Protein AF-0000000086033644 (afdb_homodimer)

InterPro domains:
  IPR011008 Dimeric alpha-beta barrel [SSF54909] (32-114)
  IPR044662 Stress-response A/B barrel domain-containing protein HS1/DABB1-like [PTHR33178] (2-114)

Radius of gyration: 17.29 Å; Cα contacts (8 Å, |Δi|>4): 450; chains: 2; bounding box: 39×50×38 Å

Structure (mmCIF, N/CA/C/O backbone):
data_AF-0000000086033644-model_v1
#
loop_
_entity.id
_entity.type
_entity.pdbx_description
1 polymer 'Stress-response A/B barrel domain-containing protein'
#
loop_
_atom_site.group_PDB
_atom_site.id
_atom_site.type_symbol
_atom_site.label_atom_id
_atom_site.label_alt_id
_atom_site.label_comp_id
_atom_site.label_asym_id
_atom_site.label_entity_id
_atom_site.label_seq_id
_atom_site.pdbx_PDB_ins_code
_atom_site.Cartn_x
_atom_site.Cartn_y
_atom_site.Cartn_z
_atom_site.occupancy
_atom_site.B_iso_or_equiv
_atom_site.auth_seq_id
_atom_site.auth_comp_id
_atom_site.auth_asym_id
_atom_site.auth_atom_id
_atom_site.pdbx_PDB_model_num
ATOM 1 N N . MET A 1 1 ? 14.773 -16.156 0.268 1 19.59 1 MET A N 1
ATOM 2 C CA . MET A 1 1 ? 15.289 -14.875 0.738 1 19.59 1 MET A CA 1
ATOM 3 C C . MET A 1 1 ? 14.531 -13.719 0.094 1 19.59 1 MET A C 1
ATOM 5 O O . MET A 1 1 ? 14.672 -13.477 -1.106 1 19.59 1 MET A O 1
ATOM 9 N N . LEU A 1 2 ? 13.398 -13.477 0.312 1 24.83 2 LEU A N 1
ATOM 10 C CA . LEU A 1 2 ? 12.578 -12.82 -0.702 1 24.83 2 LEU A CA 1
ATOM 11 C C . LEU A 1 2 ? 12.867 -11.328 -0.745 1 24.83 2 LEU A C 1
ATOM 13 O O . LEU A 1 2 ? 12.898 -10.664 0.295 1 24.83 2 LEU A O 1
ATOM 17 N N . SER A 1 3 ? 13.617 -10.836 -1.812 1 24.89 3 SER A N 1
ATOM 18 C CA . SER A 1 3 ? 14.461 -9.734 -2.275 1 24.89 3 SER A CA 1
ATOM 19 C C . SER A 1 3 ? 13.688 -8.422 -2.297 1 24.89 3 SER A C 1
ATOM 21 O O . SER A 1 3 ? 12.633 -8.328 -2.928 1 24.89 3 SER A O 1
ATOM 23 N N . ILE A 1 4 ? 13.453 -7.867 -1.089 1 35.25 4 ILE A N 1
ATOM 24 C CA . ILE A 1 4 ? 13.227 -6.438 -1.275 1 35.25 4 ILE A CA 1
ATOM 25 C C . ILE A 1 4 ? 14.266 -5.871 -2.238 1 35.25 4 ILE A C 1
ATOM 27 O O . ILE A 1 4 ? 15.469 -6.07 -2.051 1 35.25 4 ILE A O 1
ATOM 31 N N . PHE A 1 5 ? 14.141 -6.02 -3.506 1 29.69 5 PHE A N 1
ATOM 32 C CA . PHE A 1 5 ? 15.125 -5.387 -4.379 1 29.69 5 PHE A CA 1
ATOM 33 C C . PHE A 1 5 ? 14.945 -3.875 -4.398 1 29.69 5 PHE A C 1
ATOM 35 O O . PHE A 1 5 ? 13.812 -3.383 -4.414 1 29.69 5 PHE A O 1
ATOM 42 N N . ARG A 1 6 ? 15.648 -3.176 -3.539 1 35.5 6 ARG A N 1
ATOM 43 C CA . ARG A 1 6 ? 15.75 -1.731 -3.721 1 35.5 6 ARG A CA 1
ATOM 44 C C . ARG A 1 6 ? 16.75 -1.389 -4.816 1 35.5 6 ARG A C 1
ATOM 46 O O . ARG A 1 6 ? 17.922 -1.8 -4.75 1 35.5 6 ARG A O 1
ATOM 53 N N . ARG A 1 7 ? 16.484 -1.213 -6.004 1 33.72 7 ARG A N 1
ATOM 54 C CA . ARG A 1 7 ? 17.469 -0.697 -6.961 1 33.72 7 ARG A CA 1
ATOM 55 C C . ARG A 1 7 ? 17.266 0.8 -7.184 1 33.72 7 ARG A C 1
ATOM 57 O O . ARG A 1 7 ? 16.156 1.254 -7.461 1 33.72 7 ARG A O 1
ATOM 64 N N . GLY A 1 8 ? 18.266 1.725 -6.758 1 34.19 8 GLY A N 1
ATOM 65 C CA . GLY A 1 8 ? 18.734 3.018 -7.223 1 34.19 8 GLY A CA 1
ATOM 66 C C . GLY A 1 8 ? 18.25 4.176 -6.379 1 34.19 8 GLY A C 1
ATOM 67 O O . GLY A 1 8 ? 17.406 3.992 -5.5 1 34.19 8 GLY A O 1
ATOM 68 N N . GLU A 1 9 ? 18.953 5.387 -6.285 1 41 9 GLU A N 1
ATOM 69 C CA . GLU A 1 9 ? 18.719 6.75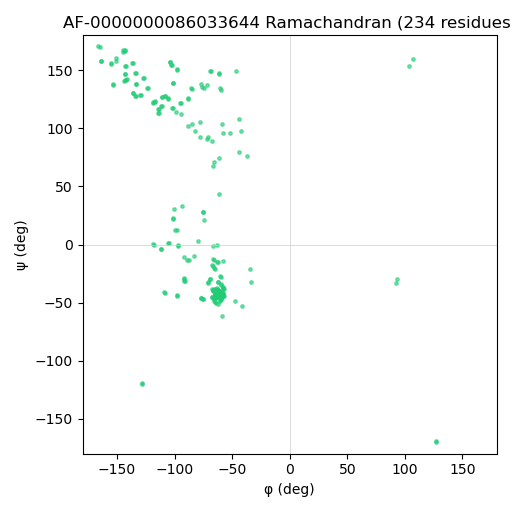 -5.809 1 41 9 GLU A CA 1
ATOM 70 C C . GLU A 1 9 ? 17.266 7.176 -6.027 1 41 9 GLU A C 1
ATOM 72 O O . GLU A 1 9 ? 16.797 8.141 -5.414 1 41 9 GLU A O 1
ATOM 77 N N . GLU A 1 10 ? 16.562 6.758 -7.016 1 46.84 10 GLU A N 1
ATOM 78 C CA . GLU A 1 10 ? 15.367 7.359 -7.609 1 46.84 10 GLU A CA 1
ATOM 79 C C . GLU A 1 10 ? 14.094 6.785 -7 1 46.84 10 GLU A C 1
ATOM 81 O O . GLU A 1 10 ? 13.359 6.043 -7.656 1 46.84 10 GLU A O 1
ATOM 86 N N . PHE A 1 11 ? 14.031 6.414 -5.754 1 54.31 11 PHE A N 1
ATOM 87 C CA . PHE A 1 11 ? 12.898 5.867 -5.012 1 54.31 11 PHE A CA 1
ATOM 88 C C . PHE A 1 11 ? 11.766 6.879 -4.926 1 54.31 11 PHE A C 1
ATOM 90 O O . PHE A 1 11 ? 10.672 6.555 -4.461 1 54.31 11 PHE A O 1
ATOM 97 N N . ASN A 1 12 ? 12.016 7.91 -5.469 1 66.19 12 ASN A N 1
ATOM 98 C CA . ASN A 1 12 ? 11.062 8.984 -5.195 1 66.19 12 ASN A CA 1
ATOM 99 C C . ASN A 1 12 ? 10.055 9.141 -6.328 1 66.19 12 ASN A C 1
ATOM 101 O O . ASN A 1 12 ? 9.375 10.172 -6.422 1 66.19 12 ASN A O 1
ATOM 105 N N . TYR A 1 13 ? 10.172 8.039 -7.16 1 77.81 13 TYR A N 1
ATOM 106 C CA . TYR A 1 13 ? 9.219 8.141 -8.266 1 77.81 13 TYR A CA 1
ATOM 107 C C . TYR A 1 13 ? 8.688 6.762 -8.648 1 77.81 13 TYR A C 1
ATOM 109 O O . TYR A 1 13 ? 9.227 5.738 -8.219 1 77.81 13 TYR A O 1
ATOM 117 N N . GLY A 1 14 ? 7.688 6.805 -9.406 1 90 14 GLY A N 1
ATOM 118 C CA . GLY A 1 14 ? 7.109 5.582 -9.938 1 90 14 GLY A CA 1
ATOM 119 C C . GLY A 1 14 ? 5.617 5.465 -9.688 1 90 14 GLY A C 1
ATOM 120 O O . GLY A 1 14 ? 4.949 6.465 -9.414 1 90 14 GLY A O 1
ATOM 121 N N . VAL A 1 15 ? 5.191 4.277 -9.977 1 93.25 15 VAL A N 1
ATOM 122 C CA . VAL A 1 15 ? 3.783 3.953 -9.766 1 93.25 15 VAL A CA 1
ATOM 123 C C . VAL A 1 15 ? 3.652 2.912 -8.656 1 93.25 15 VAL A C 1
ATOM 125 O O . VAL A 1 15 ? 4.203 1.812 -8.766 1 93.25 15 VAL A O 1
ATOM 128 N N . GLU A 1 16 ? 3.021 3.336 -7.621 1 93.88 16 GLU A N 1
ATOM 129 C CA . GLU A 1 16 ? 2.768 2.434 -6.5 1 93.88 16 GLU A CA 1
ATOM 130 C C . GLU A 1 16 ? 1.461 1.67 -6.695 1 93.88 16 GLU A C 1
ATOM 132 O O . GLU A 1 16 ? 0.424 2.268 -6.988 1 93.88 16 GLU A O 1
ATOM 137 N N . CYS A 1 17 ? 1.595 0.379 -6.621 1 95.44 17 CYS A N 1
ATOM 138 C CA . CYS A 1 17 ? 0.445 -0.51 -6.742 1 95.44 17 CYS A CA 1
ATOM 139 C C . CYS A 1 17 ? 0.133 -1.182 -5.41 1 95.44 17 CYS A C 1
ATOM 141 O O . CYS A 1 17 ? 1.017 -1.771 -4.785 1 95.44 17 CYS A O 1
ATOM 143 N N . VAL A 1 18 ? -1.098 -1.062 -5.008 1 95.38 18 VAL A N 1
ATOM 144 C CA . VAL A 1 18 ? -1.604 -1.692 -3.793 1 95.38 18 VAL A CA 1
ATOM 145 C C . VAL A 1 18 ? -2.6 -2.791 -4.156 1 95.38 18 VAL A C 1
ATOM 147 O O . VAL A 1 18 ? -3.613 -2.529 -4.809 1 95.38 18 VAL A O 1
ATOM 150 N N . LEU A 1 19 ? -2.256 -3.979 -3.764 1 96 19 LEU A N 1
ATOM 151 C CA . LEU A 1 19 ? -3.156 -5.113 -3.939 1 96 19 LEU A CA 1
ATOM 152 C C . LEU A 1 19 ? -3.623 -5.648 -2.59 1 96 19 LEU A C 1
ATOM 154 O O . LEU A 1 19 ? -2.816 -6.156 -1.806 1 96 19 LEU A O 1
ATOM 158 N N . LEU A 1 20 ? -4.902 -5.492 -2.318 1 95.62 20 LEU A N 1
ATOM 159 C CA . LEU A 1 20 ? -5.508 -6.074 -1.126 1 95.62 20 LEU A CA 1
ATOM 160 C C . LEU A 1 20 ? -6.277 -7.344 -1.473 1 95.62 20 LEU A C 1
ATOM 162 O O . LEU A 1 20 ? -6.977 -7.395 -2.486 1 95.62 20 LEU A O 1
ATOM 166 N N . ILE A 1 21 ? -6.152 -8.367 -0.608 1 95.88 21 ILE A N 1
ATOM 167 C CA . ILE A 1 21 ? -6.797 -9.648 -0.875 1 95.88 21 ILE A CA 1
ATOM 168 C C . ILE A 1 21 ? -7.453 -10.172 0.402 1 95.88 21 ILE A C 1
ATOM 170 O O . ILE A 1 21 ? -6.848 -10.141 1.476 1 95.88 21 ILE A O 1
ATOM 174 N N . SER A 1 22 ? -8.688 -10.547 0.29 1 95.56 22 SER A N 1
ATOM 175 C CA . SER A 1 22 ? -9.359 -11.352 1.305 1 95.56 22 SER A CA 1
ATOM 176 C C . SER A 1 22 ? -9.445 -12.812 0.884 1 95.56 22 SER A C 1
ATOM 178 O O . SER A 1 22 ? -10.062 -13.141 -0.131 1 95.56 22 SER A O 1
ATOM 180 N N . VAL A 1 23 ? -8.82 -13.641 1.638 1 95.88 23 VAL A N 1
ATOM 181 C CA . VAL A 1 23 ? -8.828 -15.055 1.285 1 95.88 23 VAL A CA 1
ATOM 182 C C . VAL A 1 23 ? -9.82 -15.805 2.178 1 95.88 23 VAL A C 1
ATOM 184 O O . VAL A 1 23 ? -10.141 -15.344 3.277 1 95.88 23 VAL A O 1
ATOM 187 N N . PHE A 1 24 ? -10.297 -16.859 1.683 1 95.12 24 PHE A N 1
ATOM 188 C CA . PHE A 1 24 ? -11.164 -17.719 2.484 1 95.12 24 PHE A CA 1
ATOM 189 C C . PHE A 1 24 ? -10.422 -18.25 3.701 1 95.12 24 PHE A C 1
ATOM 191 O O . PHE A 1 24 ? -9.234 -18.562 3.623 1 95.12 24 PHE A O 1
ATOM 198 N N . GLU A 1 25 ? -11.172 -18.422 4.773 1 92.19 25 GLU A N 1
ATOM 199 C CA . GLU A 1 25 ? -10.578 -18.891 6.02 1 92.19 25 GLU A CA 1
ATOM 200 C C . GLU A 1 25 ? -9.891 -20.234 5.828 1 92.19 25 GLU A C 1
ATOM 202 O O . GLU A 1 25 ? -8.828 -20.484 6.398 1 92.19 25 GLU A O 1
ATOM 207 N N . ALA A 1 26 ? -10.445 -21.109 5.027 1 92.5 26 ALA A N 1
ATOM 208 C CA . ALA A 1 26 ? -9.906 -22.453 4.77 1 92.5 26 ALA A CA 1
ATOM 209 C C . ALA A 1 26 ? -8.57 -22.375 4.031 1 92.5 26 ALA A C 1
ATOM 211 O O . ALA A 1 26 ? -7.82 -23.359 3.994 1 92.5 26 ALA A O 1
ATOM 212 N N . SER A 1 27 ? -8.266 -21.172 3.527 1 92.38 27 SER A N 1
ATOM 213 C CA . SER A 1 27 ? -7.082 -21.016 2.686 1 92.38 27 SER A CA 1
ATOM 214 C C . SER A 1 27 ? -5.953 -20.312 3.439 1 92.38 27 SER A C 1
ATOM 216 O O . SER A 1 27 ? -4.883 -20.078 2.879 1 92.38 27 SER A O 1
ATOM 218 N N . LEU A 1 28 ? -6.066 -19.906 4.773 1 85 28 LEU A N 1
ATOM 219 C CA . LEU A 1 28 ? -5.086 -19.188 5.574 1 85 28 LEU A CA 1
ATOM 220 C C . LEU A 1 28 ? -3.953 -20.109 6.008 1 85 28 LEU A C 1
ATOM 222 O O . LEU A 1 28 ? -3.055 -19.688 6.746 1 85 28 LEU A O 1
ATOM 226 N N . GLY A 1 29 ? -3.65 -21.156 5.25 1 89.12 29 GLY A N 1
ATOM 227 C CA . GLY A 1 29 ? -2.574 -22.109 5.48 1 89.12 29 GLY A CA 1
ATOM 228 C C . GLY A 1 29 ? -1.688 -22.312 4.266 1 89.12 29 GLY A C 1
ATOM 229 O O . GLY A 1 29 ? -1.086 -21.359 3.764 1 89.12 29 GLY A O 1
ATOM 230 N N . HIS A 1 30 ? -1.631 -23.391 3.838 1 92.44 30 HIS A N 1
ATOM 231 C CA . HIS A 1 30 ? -0.718 -23.797 2.773 1 92.44 30 HIS A CA 1
ATOM 232 C C . HIS A 1 30 ? -1.045 -23.078 1.47 1 92.44 30 HIS A C 1
ATOM 234 O O . HIS A 1 30 ? -0.143 -22.594 0.775 1 92.44 30 HIS A O 1
ATOM 240 N N . ALA A 1 31 ? -2.309 -22.891 1.183 1 95.69 31 ALA A N 1
ATOM 241 C CA . ALA A 1 31 ? -2.705 -22.344 -0.111 1 95.69 31 ALA A CA 1
ATOM 242 C C . ALA A 1 31 ? -2.266 -20.891 -0.245 1 95.69 31 ALA A C 1
ATOM 244 O O . ALA A 1 31 ? -1.72 -20.484 -1.276 1 95.69 31 ALA A O 1
ATOM 245 N N . ILE A 1 32 ? -2.48 -20.078 0.77 1 95.31 32 ILE A N 1
ATOM 246 C CA . ILE A 1 32 ? -2.105 -18.656 0.693 1 95.31 32 ILE A CA 1
ATOM 247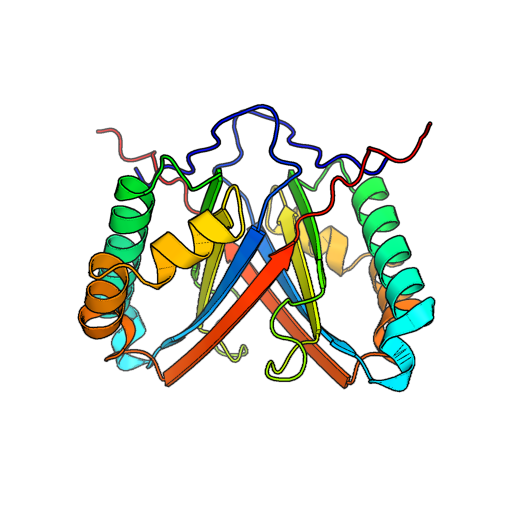 C C . ILE A 1 32 ? -0.584 -18.531 0.721 1 95.31 32 ILE A C 1
ATOM 249 O O . ILE A 1 32 ? -0.018 -17.656 0.056 1 95.31 32 ILE A O 1
ATOM 253 N N . GLU A 1 33 ? 0.077 -19.391 1.408 1 93.69 33 GLU A N 1
ATOM 254 C CA . GLU A 1 33 ? 1.537 -19.375 1.411 1 93.69 33 GLU A CA 1
ATOM 255 C C . GLU A 1 33 ? 2.096 -19.688 0.024 1 93.69 33 GLU A C 1
ATOM 257 O O . GLU A 1 33 ? 3.051 -19.047 -0.422 1 93.69 33 GLU A O 1
ATOM 262 N N . ASP A 1 34 ? 1.515 -20.672 -0.579 1 96.62 34 ASP A N 1
ATOM 263 C CA . ASP A 1 34 ? 1.901 -21.016 -1.943 1 96.62 34 ASP A CA 1
ATOM 264 C C . ASP A 1 34 ? 1.662 -19.844 -2.896 1 96.62 34 ASP A C 1
ATOM 266 O O . ASP A 1 34 ? 2.488 -19.562 -3.768 1 96.62 34 ASP A O 1
ATOM 270 N N . ALA A 1 35 ? 0.564 -19.172 -2.734 1 97.06 35 ALA A N 1
ATOM 271 C CA . ALA A 1 35 ? 0.232 -18.031 -3.574 1 97.06 35 ALA A CA 1
ATOM 272 C C . ALA A 1 35 ? 1.224 -16.891 -3.363 1 97.06 35 ALA A C 1
ATOM 274 O O . ALA A 1 35 ? 1.685 -16.266 -4.324 1 97.06 35 ALA A O 1
ATOM 275 N N . ILE A 1 36 ? 1.591 -16.625 -2.115 1 93.5 36 ILE A N 1
ATOM 276 C CA . ILE A 1 36 ? 2.541 -15.578 -1.771 1 93.5 36 ILE A CA 1
ATOM 277 C C . ILE A 1 36 ? 3.9 -15.891 -2.395 1 93.5 36 ILE A C 1
ATOM 279 O O . ILE A 1 36 ? 4.527 -15.016 -2.992 1 93.5 36 ILE A O 1
ATOM 283 N N . LEU A 1 37 ? 4.336 -17.109 -2.289 1 93.06 37 LEU A N 1
ATOM 284 C CA . LEU A 1 37 ? 5.609 -17.516 -2.879 1 93.06 37 LEU A CA 1
ATOM 285 C C . LEU A 1 37 ? 5.59 -17.328 -4.391 1 93.06 37 LEU A C 1
ATOM 287 O O . LEU A 1 37 ? 6.59 -16.906 -4.98 1 93.06 37 LEU A O 1
ATOM 291 N N . ALA A 1 38 ? 4.484 -17.641 -4.977 1 96.31 38 ALA A N 1
ATOM 292 C CA . ALA A 1 38 ? 4.344 -17.469 -6.422 1 96.31 38 ALA A CA 1
ATOM 293 C C . ALA A 1 38 ? 4.473 -16 -6.816 1 96.31 38 ALA A C 1
ATOM 295 O O . ALA A 1 38 ? 5.145 -15.68 -7.797 1 96.31 38 ALA A O 1
ATOM 296 N N . LEU A 1 39 ? 3.818 -15.086 -6.098 1 95.19 39 LEU A N 1
ATOM 297 C CA . LEU A 1 39 ? 3.912 -13.656 -6.379 1 95.19 39 LEU A CA 1
ATOM 298 C C . LEU A 1 39 ? 5.336 -13.148 -6.168 1 95.19 39 LEU A C 1
ATOM 300 O O . LEU A 1 39 ? 5.848 -12.375 -6.977 1 95.19 39 LEU A O 1
ATOM 304 N N . GLN A 1 40 ? 5.914 -13.594 -5.113 1 90.69 40 GLN A N 1
ATOM 305 C CA . GLN A 1 40 ? 7.293 -13.203 -4.84 1 90.69 40 GLN A CA 1
ATOM 306 C C . GLN A 1 40 ? 8.219 -13.633 -5.973 1 90.69 40 GLN A C 1
ATOM 308 O O . GLN A 1 40 ? 9.078 -12.859 -6.402 1 90.69 40 GLN A O 1
ATOM 313 N N . SER A 1 41 ? 8.086 -14.898 -6.41 1 92.88 41 SER A N 1
ATOM 314 C CA . SER A 1 41 ? 8.875 -15.414 -7.52 1 92.88 41 SER A CA 1
ATOM 315 C C . SER A 1 41 ? 8.664 -14.586 -8.781 1 92.88 41 SER A C 1
ATOM 317 O O . SER A 1 41 ? 9.617 -14.297 -9.508 1 92.88 41 SER A O 1
ATOM 319 N N . LEU A 1 42 ? 7.465 -14.25 -9.039 1 95.69 42 LEU A N 1
ATOM 320 C CA . LEU A 1 42 ? 7.148 -13.445 -10.211 1 95.69 42 LEU A CA 1
ATOM 321 C C . LEU A 1 42 ? 7.789 -12.07 -10.117 1 95.69 42 LEU A C 1
ATOM 323 O O . LEU A 1 42 ? 8.312 -11.547 -11.102 1 95.69 42 LEU A O 1
ATOM 327 N N . MET A 1 43 ? 7.711 -11.414 -8.93 1 91.25 43 MET A N 1
ATOM 328 C CA . MET A 1 43 ? 8.352 -10.109 -8.734 1 91.25 43 MET A CA 1
ATOM 329 C C . MET A 1 43 ? 9.852 -10.195 -9 1 91.25 43 MET A C 1
ATOM 331 O O . MET A 1 43 ? 10.438 -9.273 -9.562 1 91.25 43 MET A O 1
ATOM 335 N N . GLU A 1 44 ? 10.414 -11.336 -8.594 1 90 44 GLU A N 1
ATOM 336 C CA . GLU A 1 44 ? 11.828 -11.547 -8.867 1 90 44 GLU A CA 1
ATOM 337 C C . GLU A 1 44 ? 12.102 -11.641 -10.367 1 90 44 GLU A C 1
ATOM 339 O O . GLU A 1 44 ? 13.086 -11.094 -10.859 1 90 44 GLU A O 1
ATOM 344 N N . GLU A 1 45 ? 11.305 -12.297 -11.016 1 93 45 GLU A N 1
ATOM 345 C CA . GLU A 1 45 ? 11.453 -12.438 -12.461 1 93 45 GLU A CA 1
ATOM 346 C C . GLU A 1 45 ? 11.336 -11.086 -13.156 1 93 45 GLU A C 1
ATOM 348 O O . GLU A 1 45 ? 11.969 -10.859 -14.195 1 93 45 GLU A O 1
ATOM 353 N N . PHE A 1 46 ? 10.531 -10.195 -12.602 1 94.31 46 PHE A N 1
ATOM 354 C CA . PHE A 1 46 ? 10.297 -8.891 -13.203 1 94.31 46 PHE A CA 1
ATOM 355 C C . PHE A 1 46 ? 11.102 -7.809 -12.492 1 94.31 46 PHE A C 1
ATOM 357 O O . PHE A 1 46 ? 10.75 -6.629 -12.539 1 94.31 46 PHE A O 1
ATOM 364 N N . ARG A 1 47 ? 12.094 -8.109 -11.867 1 89.25 47 ARG A N 1
ATOM 365 C CA . ARG A 1 47 ? 12.844 -7.215 -11 1 89.25 47 ARG A CA 1
ATOM 366 C C . ARG A 1 47 ? 13.383 -6.016 -11.781 1 89.25 47 ARG A C 1
ATOM 368 O O . ARG A 1 47 ? 13.594 -4.945 -11.211 1 89.25 47 ARG A O 1
ATOM 375 N N . SER A 1 48 ? 13.617 -6.141 -13.055 1 90.56 48 SER A N 1
ATOM 376 C CA . SER A 1 48 ? 14.203 -5.074 -13.867 1 90.56 48 SER A CA 1
ATOM 377 C C . SER A 1 48 ? 13.242 -3.896 -14 1 90.56 48 SER A C 1
ATOM 379 O O . SER A 1 48 ? 13.656 -2.787 -14.336 1 90.56 48 SER A O 1
ATOM 381 N N . ILE A 1 49 ? 11.938 -4.074 -13.727 1 92.62 49 ILE A N 1
ATOM 382 C CA . ILE A 1 49 ? 10.969 -3.002 -13.914 1 92.62 49 ILE A CA 1
ATOM 383 C C . ILE A 1 49 ? 10.312 -2.654 -12.578 1 92.62 49 ILE A C 1
ATOM 385 O O . ILE A 1 49 ? 9.414 -1.816 -12.523 1 92.62 49 ILE A O 1
ATOM 389 N N . ILE A 1 50 ? 10.672 -3.316 -11.484 1 89.62 50 ILE A N 1
ATOM 390 C CA . ILE A 1 50 ? 10.109 -3.117 -10.156 1 89.62 50 ILE A CA 1
ATOM 391 C C . ILE A 1 50 ? 11.141 -2.422 -9.266 1 89.62 50 ILE A C 1
ATOM 393 O O . ILE A 1 50 ? 12.312 -2.807 -9.242 1 89.62 50 ILE A O 1
ATOM 397 N N . VAL A 1 51 ? 10.711 -1.367 -8.664 1 84.75 51 VAL A N 1
ATOM 398 C CA . VAL A 1 51 ? 11.555 -0.638 -7.723 1 84.75 51 VAL A CA 1
ATOM 399 C C . VAL A 1 51 ? 11.609 -1.38 -6.391 1 84.75 51 VAL A C 1
ATOM 401 O O . VAL A 1 51 ? 12.688 -1.584 -5.828 1 84.75 51 VAL A O 1
ATOM 404 N N . GLN A 1 52 ? 10.484 -1.799 -5.926 1 85.5 52 GLN A N 1
ATOM 405 C CA . GLN A 1 52 ? 10.352 -2.527 -4.668 1 85.5 52 GLN A CA 1
ATOM 406 C C . GLN A 1 52 ? 9 -3.229 -4.57 1 85.5 52 GLN A C 1
ATOM 408 O O . GLN A 1 52 ? 8.047 -2.85 -5.258 1 85.5 52 GLN A O 1
ATOM 413 N N . GLY A 1 53 ? 8.969 -4.273 -3.707 1 88.81 53 GLY A N 1
ATOM 414 C CA . GLY A 1 53 ? 7.738 -5.008 -3.465 1 88.81 53 GLY A CA 1
ATOM 415 C C . GLY A 1 53 ? 7.695 -5.668 -2.1 1 88.81 53 GLY A C 1
ATOM 416 O O . GLY A 1 53 ? 8.703 -6.207 -1.634 1 88.81 53 GLY A O 1
ATOM 417 N N . THR A 1 54 ? 6.613 -5.574 -1.482 1 88.69 54 THR A N 1
ATOM 418 C CA . THR A 1 54 ? 6.367 -6.227 -0.2 1 88.69 54 THR A CA 1
ATOM 419 C C . THR A 1 54 ? 5.008 -6.922 -0.198 1 88.69 54 THR A C 1
ATOM 421 O O . THR A 1 54 ? 4.102 -6.531 -0.939 1 88.69 54 THR A O 1
ATOM 424 N N . ILE A 1 55 ? 4.93 -7.98 0.494 1 90.56 55 ILE A N 1
ATOM 425 C CA . ILE A 1 55 ? 3.666 -8.672 0.711 1 90.56 55 ILE A CA 1
ATOM 426 C C . ILE A 1 55 ? 3.625 -9.242 2.127 1 90.56 55 ILE A C 1
ATOM 428 O O . ILE A 1 55 ? 4.633 -9.742 2.629 1 90.56 55 ILE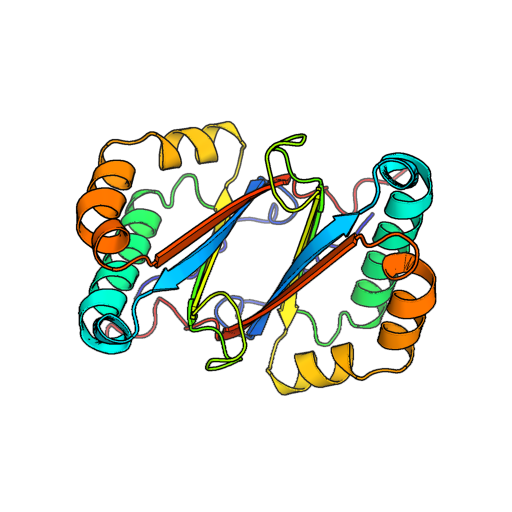 A O 1
ATOM 432 N N . GLY A 1 56 ? 2.438 -9.172 2.732 1 89.5 56 GLY A N 1
ATOM 433 C CA . GLY A 1 56 ? 2.312 -9.711 4.078 1 89.5 56 GLY A CA 1
ATOM 434 C C . GLY A 1 56 ? 0.873 -9.875 4.523 1 89.5 56 GLY A C 1
ATOM 435 O O . GLY A 1 56 ? -0.051 -9.461 3.82 1 89.5 56 GLY A O 1
ATOM 436 N N . SER A 1 57 ? 0.83 -10.555 5.688 1 91 57 SER A N 1
ATOM 437 C CA . SER A 1 57 ? -0.475 -10.75 6.312 1 91 57 SER A CA 1
ATOM 438 C C . SER A 1 57 ? -0.856 -9.555 7.176 1 91 57 SER A C 1
ATOM 440 O O . SER A 1 57 ? -0.032 -9.047 7.941 1 91 57 SER A O 1
ATOM 442 N N . ASN A 1 58 ? -2.15 -9.156 6.973 1 90.88 58 ASN A N 1
ATOM 443 C CA . ASN A 1 58 ? -2.691 -8.062 7.781 1 90.88 58 ASN A CA 1
ATOM 444 C C . ASN A 1 58 ? -2.666 -8.398 9.266 1 90.88 58 ASN A C 1
ATOM 446 O O . ASN A 1 58 ? -3.059 -9.5 9.664 1 90.88 58 ASN A O 1
ATOM 450 N N . PHE A 1 59 ? -2.211 -7.414 10.102 1 86 59 PHE A N 1
ATOM 451 C CA . PHE A 1 59 ? -2.154 -7.602 11.547 1 86 59 PHE A CA 1
ATOM 452 C C . PHE A 1 59 ? -3.559 -7.691 12.133 1 86 59 PHE A C 1
ATOM 454 O O . PHE A 1 59 ? -3.764 -8.328 13.172 1 86 59 PHE A O 1
ATOM 461 N N . SER A 1 60 ? -4.449 -6.836 11.547 1 72.5 60 SER A N 1
ATOM 462 C CA . SER A 1 60 ? -5.797 -6.82 12.109 1 72.5 60 SER A CA 1
ATOM 463 C C . SER A 1 60 ? -6.504 -8.156 11.891 1 72.5 60 SER A C 1
ATOM 465 O O . SER A 1 60 ? -6.812 -8.516 10.75 1 72.5 60 SER A O 1
ATOM 467 N N . ASN A 1 61 ? -6.086 -9.094 12.547 1 56.22 61 ASN A N 1
ATOM 468 C CA . ASN A 1 61 ? -6.652 -10.445 12.516 1 56.22 61 ASN A CA 1
ATOM 469 C C . ASN A 1 61 ? -8.18 -10.414 12.516 1 56.22 61 ASN A C 1
ATOM 471 O O . ASN A 1 61 ? -8.797 -10.07 13.523 1 56.22 61 ASN A O 1
ATOM 475 N N . GLY A 1 62 ? -8.797 -10.539 11.289 1 53.09 62 GLY A N 1
ATOM 476 C CA . GLY A 1 62 ? -10.219 -10.82 11.297 1 53.09 62 GLY A CA 1
ATOM 477 C C . GLY A 1 62 ? -11.078 -9.578 11.211 1 53.09 62 GLY A C 1
ATOM 478 O O . GLY A 1 62 ? -12.211 -9.625 10.719 1 53.09 62 GLY A O 1
ATOM 479 N N . ASP A 1 63 ? -10.594 -8.445 11.734 1 56.88 63 ASP A N 1
ATOM 480 C CA . ASP A 1 63 ? -11.516 -7.309 11.781 1 56.88 63 ASP A CA 1
ATOM 481 C C . ASP A 1 63 ? -11.469 -6.512 10.477 1 56.88 63 ASP A C 1
ATOM 483 O O . ASP A 1 63 ? -12.391 -5.762 10.172 1 56.88 63 ASP A O 1
ATOM 487 N N . SER A 1 64 ? -10.406 -6.891 9.758 1 71.5 64 SER A N 1
ATOM 488 C CA . SER A 1 64 ? -10.297 -6.098 8.539 1 71.5 64 SER A CA 1
ATOM 489 C C . SER A 1 64 ? -10.883 -6.84 7.344 1 71.5 64 SER A C 1
ATOM 491 O O . SER A 1 64 ? -11 -8.062 7.363 1 71.5 64 SER A O 1
ATOM 493 N N . GLU A 1 65 ? -11.359 -6.148 6.434 1 87.38 65 GLU A N 1
ATOM 494 C CA . GLU A 1 65 ? -11.969 -6.617 5.195 1 87.38 65 GLU A CA 1
ATOM 495 C C . GLU A 1 65 ? -10.969 -7.395 4.344 1 87.38 65 GLU A C 1
ATOM 497 O O . GLU A 1 65 ? -11.359 -8.203 3.498 1 87.38 65 GLU A O 1
ATOM 502 N N . TYR A 1 66 ? -9.727 -7.262 4.66 1 94.38 66 TYR A N 1
ATOM 503 C CA . TYR A 1 66 ? -8.695 -7.906 3.852 1 94.38 66 TYR A CA 1
ATOM 504 C C . TYR A 1 66 ? -7.676 -8.625 4.73 1 94.38 66 TYR A C 1
ATOM 506 O O . TYR A 1 66 ? -7.281 -8.109 5.781 1 94.38 66 TYR A O 1
ATOM 514 N N . THR A 1 67 ? -7.297 -9.812 4.293 1 94.25 67 THR A N 1
ATOM 515 C CA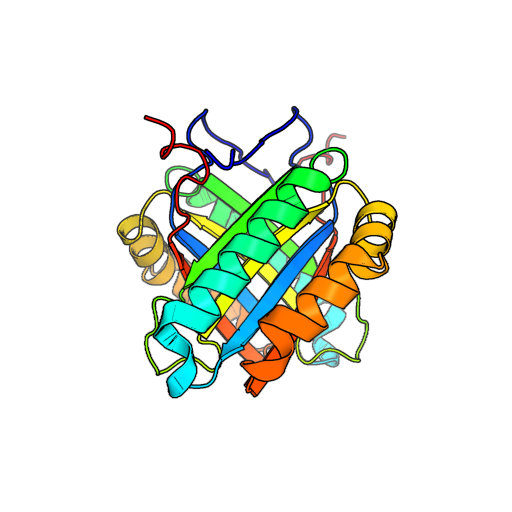 . THR A 1 67 ? -6.402 -10.641 5.086 1 94.25 67 THR A CA 1
ATOM 516 C C . THR A 1 67 ? -4.945 -10.391 4.707 1 94.25 67 THR A C 1
ATOM 518 O O . THR A 1 67 ? -4.039 -10.602 5.516 1 94.25 67 THR A O 1
ATOM 521 N N . HIS A 1 68 ? -4.648 -10.008 3.436 1 94 68 HIS A N 1
ATOM 522 C CA . HIS A 1 68 ? -3.291 -9.805 2.939 1 94 68 HIS A CA 1
ATOM 523 C C . HIS A 1 68 ? -3.199 -8.531 2.098 1 94 68 HIS A C 1
ATOM 525 O O . HIS A 1 68 ? -4.211 -8.055 1.579 1 94 68 HIS A O 1
ATOM 531 N N . ALA A 1 69 ? -2.043 -8.039 2.043 1 94.06 69 ALA A N 1
ATOM 532 C CA . ALA A 1 69 ? -1.764 -6.887 1.192 1 94.06 69 ALA A CA 1
ATOM 533 C C . ALA A 1 69 ? -0.396 -7.012 0.527 1 94.06 69 ALA A C 1
ATOM 535 O O . ALA A 1 69 ? 0.553 -7.512 1.136 1 94.06 69 ALA A O 1
ATOM 536 N N . ALA A 1 70 ? -0.309 -6.605 -0.648 1 93.62 70 ALA A N 1
ATOM 537 C CA . ALA A 1 70 ? 0.945 -6.461 -1.383 1 93.62 70 ALA A CA 1
ATOM 538 C C . ALA A 1 70 ? 1.122 -5.035 -1.895 1 93.62 70 ALA A C 1
ATOM 540 O O . ALA A 1 70 ? 0.169 -4.422 -2.381 1 93.62 70 ALA A O 1
ATOM 541 N N . ILE A 1 71 ? 2.273 -4.523 -1.719 1 93.5 71 ILE A N 1
ATOM 542 C CA . ILE A 1 71 ? 2.652 -3.217 -2.246 1 93.5 71 ILE A CA 1
ATOM 543 C C . ILE A 1 71 ? 3.82 -3.371 -3.217 1 93.5 71 ILE A C 1
ATOM 545 O O . ILE A 1 71 ? 4.879 -3.885 -2.85 1 93.5 71 ILE A O 1
ATOM 549 N N . ILE A 1 72 ? 3.633 -2.92 -4.465 1 92.56 72 ILE A N 1
ATOM 550 C CA . ILE A 1 72 ? 4.684 -3.012 -5.477 1 92.56 72 ILE A CA 1
ATOM 551 C C . ILE A 1 72 ? 4.875 -1.65 -6.145 1 92.56 72 ILE A C 1
ATOM 553 O O . ILE A 1 72 ? 3.906 -1.016 -6.566 1 92.56 72 ILE A O 1
ATOM 557 N N . ARG A 1 73 ? 6.074 -1.179 -6.203 1 91.31 73 ARG A N 1
ATOM 558 C CA . ARG A 1 73 ? 6.391 0.051 -6.922 1 91.31 73 ARG A CA 1
ATOM 559 C C . ARG A 1 73 ? 7.109 -0.251 -8.234 1 91.31 73 ARG A C 1
ATOM 561 O O . ARG A 1 73 ? 8.148 -0.919 -8.234 1 91.31 73 ARG A O 1
ATOM 568 N N . PHE A 1 74 ? 6.523 0.283 -9.266 1 92.62 74 PHE A N 1
ATOM 569 C CA . PHE A 1 74 ? 7.102 0.153 -10.602 1 92.62 74 PHE A CA 1
ATOM 570 C C . PHE A 1 74 ? 7.773 1.452 -11.023 1 92.62 74 PHE A C 1
ATOM 572 O O . PHE A 1 74 ? 7.387 2.533 -10.578 1 92.62 74 PHE A O 1
ATOM 579 N N . TYR A 1 75 ? 8.664 1.303 -11.914 1 89.69 75 TYR A N 1
ATOM 580 C CA . TYR A 1 75 ? 9.391 2.484 -12.375 1 89.69 75 TYR A CA 1
ATOM 581 C C . TYR A 1 75 ? 8.453 3.438 -13.117 1 89.69 75 TYR A C 1
ATOM 583 O O . TYR A 1 75 ? 8.602 4.66 -13.016 1 89.69 75 TYR A O 1
ATOM 591 N N . THR A 1 76 ? 7.57 2.824 -13.891 1 91.12 76 THR A N 1
ATOM 592 C CA . THR A 1 76 ? 6.668 3.613 -14.719 1 91.12 76 THR A CA 1
ATOM 593 C C . THR A 1 76 ? 5.289 2.965 -14.789 1 91.12 76 THR A C 1
ATOM 595 O O . THR A 1 76 ? 5.113 1.817 -14.375 1 91.12 76 THR A O 1
ATOM 598 N N . LEU A 1 77 ? 4.34 3.738 -15.289 1 93.69 77 LEU A N 1
ATOM 599 C CA . LEU A 1 77 ? 3.004 3.199 -15.531 1 93.69 77 LEU A CA 1
ATOM 600 C C . LEU A 1 77 ? 3.051 2.068 -16.562 1 93.69 77 LEU A C 1
ATOM 602 O O . LEU A 1 77 ? 2.344 1.068 -16.422 1 93.69 77 LEU A O 1
ATOM 606 N N . GLN A 1 78 ? 3.887 2.236 -17.578 1 95.88 78 GLN A N 1
ATOM 607 C CA . GLN A 1 78 ? 4.035 1.206 -18.594 1 95.88 78 GLN A CA 1
ATOM 608 C C . GLN A 1 78 ? 4.551 -0.098 -18 1 95.88 78 GLN A C 1
ATOM 610 O O . GLN A 1 78 ? 4.094 -1.182 -18.359 1 95.88 78 GLN A O 1
ATOM 615 N N . ALA A 1 79 ? 5.539 -0.018 -17.125 1 95 79 ALA A N 1
ATOM 616 C CA . ALA A 1 79 ? 6.074 -1.193 -16.438 1 95 79 ALA A CA 1
ATOM 617 C C . ALA A 1 79 ? 4.988 -1.916 -15.648 1 95 79 ALA A C 1
ATOM 619 O O . ALA A 1 79 ? 4.902 -3.145 -15.68 1 95 79 ALA A O 1
ATOM 620 N N . PHE A 1 80 ? 4.156 -1.163 -14.992 1 96 80 PHE A N 1
ATOM 621 C CA . PHE A 1 80 ? 3.029 -1.717 -14.25 1 96 80 PHE A CA 1
ATOM 622 C C . PHE A 1 80 ? 2.09 -2.477 -15.18 1 96 80 PHE A C 1
ATOM 624 O O . PHE A 1 80 ? 1.729 -3.623 -14.906 1 96 80 PHE A O 1
ATOM 631 N N . GLU A 1 81 ? 1.761 -1.874 -16.234 1 96.44 81 GLU A N 1
ATOM 632 C CA . GLU A 1 81 ? 0.845 -2.488 -17.203 1 96.44 81 GLU A CA 1
ATOM 633 C C . GLU A 1 81 ? 1.453 -3.744 -17.812 1 96.44 81 GLU A C 1
ATOM 635 O O . GLU A 1 81 ? 0.76 -4.746 -18.016 1 96.44 81 GLU A O 1
ATOM 640 N N . MET A 1 82 ? 2.709 -3.701 -18.125 1 97.12 82 MET A N 1
ATOM 641 C CA . MET A 1 82 ? 3.4 -4.871 -18.656 1 97.12 82 MET A CA 1
ATOM 642 C C . MET A 1 82 ? 3.324 -6.043 -17.688 1 97.12 82 MET A C 1
ATOM 644 O O . MET A 1 82 ? 3.07 -7.176 -18.094 1 97.12 82 MET A O 1
ATOM 648 N N . PHE A 1 83 ? 3.555 -5.746 -16.516 1 97.38 83 PHE A N 1
ATOM 649 C CA . PHE A 1 83 ? 3.506 -6.766 -15.469 1 97.38 83 PHE A CA 1
ATOM 650 C C . PHE A 1 83 ? 2.104 -7.355 -15.352 1 97.38 83 PHE A C 1
ATOM 652 O O . PHE A 1 83 ? 1.932 -8.57 -15.414 1 97.38 83 PHE A O 1
ATOM 659 N N . ARG A 1 84 ? 1.109 -6.484 -15.234 1 96.56 84 ARG A N 1
ATOM 660 C CA . ARG A 1 84 ? -0.269 -6.891 -14.977 1 96.56 84 ARG A CA 1
ATOM 661 C C . ARG A 1 84 ? -0.859 -7.609 -16.188 1 96.56 84 ARG A C 1
ATOM 663 O O . ARG A 1 84 ? -1.677 -8.523 -16.031 1 96.56 84 ARG A O 1
ATOM 670 N N . CYS A 1 85 ? -0.411 -7.281 -17.344 1 97.44 85 CYS A N 1
ATOM 671 C CA . CYS A 1 85 ? -0.986 -7.84 -18.562 1 97.44 85 CYS A CA 1
ATOM 672 C C . CYS A 1 85 ? -0.165 -9.023 -19.062 1 97.44 85 CYS A C 1
ATOM 674 O O . CYS A 1 85 ? -0.527 -9.664 -20.047 1 97.44 85 CYS A O 1
ATOM 676 N N . SER A 1 86 ? 0.867 -9.383 -18.438 1 98 86 SER A N 1
ATOM 677 C CA . SER A 1 86 ? 1.695 -10.508 -18.859 1 98 86 SER A CA 1
ATOM 678 C C . SER A 1 86 ? 0.969 -11.836 -18.656 1 98 86 SER A C 1
ATOM 680 O O . SER A 1 86 ? 0.19 -11.977 -17.703 1 98 86 SER A O 1
ATOM 682 N N . PRO A 1 87 ? 1.243 -12.828 -19.484 1 98.31 87 PRO A N 1
ATOM 683 C CA . PRO A 1 87 ? 0.686 -14.164 -19.25 1 98.31 87 PRO A CA 1
ATOM 684 C C . PRO A 1 87 ? 1.105 -14.758 -17.922 1 98.31 87 PRO A C 1
ATOM 686 O O . PRO A 1 87 ? 0.315 -15.453 -17.266 1 98.31 87 PRO A O 1
ATOM 689 N N . LYS A 1 88 ? 2.283 -14.469 -17.5 1 98.12 88 LYS A N 1
ATOM 690 C CA . LYS A 1 88 ? 2.797 -15.016 -16.25 1 98.12 88 LYS A CA 1
ATOM 691 C C . LYS A 1 88 ? 1.981 -14.523 -15.062 1 98.12 88 LYS A C 1
ATOM 693 O O . LYS A 1 88 ? 1.624 -15.305 -14.18 1 98.12 88 LYS A O 1
ATOM 698 N N . TYR A 1 89 ? 1.673 -13.242 -15.07 1 98.31 89 TYR A N 1
ATOM 699 C CA . TYR A 1 89 ? 0.857 -12.695 -13.992 1 98.31 89 TYR A CA 1
ATOM 700 C C . TYR A 1 89 ? -0.551 -13.273 -14.023 1 98.31 89 TYR A C 1
ATOM 702 O O . TYR A 1 89 ? -1.08 -13.703 -12.992 1 98.31 89 TYR A O 1
ATOM 710 N N . LYS A 1 90 ? -1.099 -13.289 -15.164 1 98.25 90 LYS A N 1
ATOM 711 C CA . LYS A 1 90 ? -2.465 -13.781 -15.312 1 98.25 90 LYS A CA 1
ATOM 712 C C . LYS A 1 90 ? -2.566 -15.25 -14.906 1 98.25 90 LYS A C 1
ATOM 714 O O . LYS A 1 90 ? -3.516 -15.648 -14.227 1 98.25 90 LYS A O 1
ATOM 719 N N . ASP A 1 91 ? -1.617 -16.016 -15.297 1 98.44 91 ASP A N 1
ATOM 720 C CA . ASP A 1 91 ? -1.594 -17.438 -14.93 1 98.44 91 ASP A CA 1
ATOM 721 C C . ASP A 1 91 ? -1.433 -17.609 -13.422 1 98.44 91 ASP A C 1
ATOM 723 O O . ASP A 1 91 ? -2.107 -18.438 -12.805 1 98.44 91 ASP A O 1
ATOM 727 N N . MET A 1 92 ? -0.501 -16.844 -12.891 1 98.31 92 MET A N 1
ATOM 728 C CA . MET A 1 92 ? -0.281 -16.906 -11.445 1 98.31 92 MET A CA 1
ATOM 729 C C . MET A 1 92 ? -1.551 -16.547 -10.688 1 98.31 92 MET A C 1
ATOM 731 O O . MET A 1 92 ? -1.926 -17.219 -9.734 1 98.31 92 MET A O 1
ATOM 735 N N . TRP A 1 93 ? -2.232 -15.516 -11.156 1 98.25 93 TRP A N 1
ATOM 736 C CA . TRP A 1 93 ? -3.455 -15.078 -10.492 1 98.25 93 TRP A CA 1
ATOM 737 C C . TRP A 1 93 ? -4.535 -16.156 -10.578 1 98.25 93 TRP A C 1
ATOM 739 O O . TRP A 1 93 ? -5.141 -16.516 -9.57 1 98.25 93 TRP A O 1
ATOM 749 N N . LYS A 1 94 ? -4.75 -16.641 -11.734 1 98.31 94 LYS A N 1
ATOM 750 C CA . LYS A 1 94 ? -5.801 -17.609 -11.984 1 98.31 94 LYS A CA 1
ATOM 751 C C . LYS A 1 94 ? -5.551 -18.906 -11.219 1 98.31 94 LYS A C 1
ATOM 753 O O . LYS A 1 94 ? -6.48 -19.5 -10.656 1 98.31 94 LYS A O 1
ATOM 758 N N . SER A 1 95 ? -4.344 -19.312 -11.109 1 98.31 95 SER A N 1
ATOM 759 C CA . SER A 1 95 ? -4.039 -20.641 -10.555 1 98.31 95 SER A CA 1
ATOM 760 C C . SER A 1 95 ? -3.803 -20.562 -9.055 1 98.31 95 SER A C 1
ATOM 762 O O . SER A 1 95 ? -4.086 -21.516 -8.32 1 98.31 95 SER A O 1
ATOM 764 N N . LYS A 1 96 ? -3.27 -19.438 -8.609 1 98.19 96 LYS A N 1
ATOM 765 C CA . LYS A 1 96 ? -2.816 -19.406 -7.219 1 98.19 96 LYS A CA 1
ATOM 766 C C . LYS A 1 96 ? -3.734 -18.547 -6.359 1 98.19 96 LYS A C 1
ATOM 768 O O . LYS A 1 96 ? -4.082 -18.922 -5.238 1 98.19 96 LYS A O 1
ATOM 773 N N . PHE A 1 97 ? -4.152 -17.406 -6.906 1 98.31 97 PHE A N 1
ATOM 774 C CA . PHE A 1 97 ? -4.867 -16.453 -6.062 1 98.31 97 PHE A CA 1
ATOM 775 C C . PHE A 1 97 ? -6.371 -16.594 -6.246 1 98.31 97 PHE A C 1
ATOM 777 O O . PHE A 1 97 ? -7.121 -16.625 -5.27 1 98.31 97 PHE A O 1
ATOM 784 N N . GLN A 1 98 ? -6.824 -16.703 -7.379 1 98.06 98 GLN A N 1
ATOM 785 C CA . GLN A 1 98 ? -8.25 -16.656 -7.676 1 98.06 98 GLN A CA 1
ATOM 786 C C . GLN A 1 98 ? -9.016 -17.719 -6.902 1 98.06 98 GLN A C 1
ATOM 788 O O . GLN A 1 98 ? -10.047 -17.438 -6.285 1 98.06 98 GLN A O 1
ATOM 793 N N . PRO A 1 99 ? -8.578 -18.953 -6.805 1 98.19 99 PRO A N 1
ATOM 794 C CA . PRO A 1 99 ? -9.352 -20 -6.117 1 98.19 99 PRO A CA 1
ATOM 795 C C . PRO A 1 99 ? -9.508 -19.719 -4.621 1 98.19 99 PRO A C 1
ATOM 797 O O . PRO A 1 99 ? -10.398 -20.281 -3.98 1 98.19 99 PRO A O 1
ATOM 800 N N . ILE A 1 100 ? -8.719 -18.953 -4.078 1 98.06 100 ILE A N 1
ATOM 801 C CA . ILE A 1 100 ? -8.719 -18.828 -2.623 1 98.06 100 ILE A CA 1
ATOM 802 C C . ILE A 1 100 ? -9.211 -17.438 -2.23 1 98.06 100 ILE A C 1
ATOM 804 O O . ILE A 1 100 ? -9.32 -17.109 -1.043 1 98.06 100 ILE A O 1
ATOM 808 N N . THR A 1 101 ? -9.484 -16.562 -3.191 1 97.56 101 THR A N 1
ATOM 809 C CA . THR A 1 101 ? -9.766 -15.156 -2.939 1 97.56 101 THR A CA 1
ATOM 810 C C . THR A 1 101 ? -11.273 -14.914 -2.859 1 97.56 101 THR A C 1
ATOM 812 O O . THR A 1 101 ? -12.016 -15.25 -3.787 1 97.56 101 THR A O 1
ATOM 815 N N . LYS A 1 102 ? -11.703 -14.398 -1.755 1 96.56 102 LYS A N 1
ATOM 816 C CA . LYS A 1 102 ? -13.078 -13.945 -1.583 1 96.56 102 LYS A CA 1
ATOM 817 C C . LYS A 1 102 ? -13.312 -12.617 -2.301 1 96.56 102 LYS A C 1
ATOM 819 O O . LYS A 1 102 ? -14.328 -12.445 -2.973 1 96.56 102 LYS A O 1
ATOM 824 N N . LYS A 1 103 ? -12.43 -11.672 -2.129 1 95.12 103 LYS A N 1
ATOM 825 C CA . LYS A 1 103 ? -12.461 -10.375 -2.801 1 95.12 103 LYS A CA 1
ATOM 826 C C . LYS A 1 103 ? -11.062 -9.766 -2.875 1 95.12 103 LYS A C 1
ATOM 828 O O . LYS A 1 103 ? -10.172 -10.141 -2.104 1 95.12 103 LYS A O 1
ATOM 833 N N . SER A 1 104 ? -10.875 -8.938 -3.803 1 95.44 104 SER A N 1
ATOM 834 C CA . SER A 1 104 ? -9.617 -8.227 -3.963 1 95.44 104 SER A CA 1
ATOM 835 C C . SER A 1 104 ? -9.844 -6.789 -4.418 1 95.44 104 SER A C 1
ATOM 837 O O . SER A 1 104 ? -10.914 -6.461 -4.941 1 95.44 104 SER A O 1
ATOM 839 N N . LEU A 1 105 ? -8.938 -5.988 -4.09 1 94.38 105 LEU A N 1
ATOM 840 C CA . LEU A 1 105 ? -8.938 -4.586 -4.5 1 94.38 105 LEU A CA 1
ATOM 841 C C . LEU A 1 105 ? -7.562 -4.172 -5.012 1 94.38 105 LEU A C 1
ATOM 843 O O . LEU A 1 105 ? -6.551 -4.426 -4.359 1 94.38 105 LEU A O 1
ATOM 847 N N . LEU A 1 106 ? -7.531 -3.602 -6.188 1 95 106 LEU A N 1
ATOM 848 C CA . LEU A 1 106 ? -6.297 -3.111 -6.793 1 95 106 LEU A CA 1
ATOM 849 C C . LEU A 1 106 ? -6.352 -1.601 -6.988 1 95 106 LEU A C 1
ATOM 851 O O . LEU A 1 106 ? -7.281 -1.085 -7.617 1 95 106 LEU A O 1
ATOM 855 N N . ILE A 1 107 ? -5.383 -0.919 -6.402 1 94.62 107 ILE A N 1
ATOM 856 C CA . ILE A 1 107 ? -5.238 0.525 -6.551 1 94.62 107 ILE A CA 1
ATOM 857 C C . ILE A 1 107 ? -3.818 0.854 -7.012 1 94.62 107 ILE A C 1
ATOM 859 O O . ILE A 1 107 ? -2.861 0.181 -6.625 1 94.62 107 ILE A O 1
ATOM 863 N N . HIS A 1 108 ? -3.717 1.842 -7.844 1 94.25 108 HIS A N 1
ATOM 864 C CA . HIS A 1 108 ? -2.387 2.322 -8.195 1 94.25 108 HIS A CA 1
ATOM 865 C C . HIS A 1 108 ? -2.375 3.836 -8.367 1 94.25 108 HIS A C 1
ATOM 867 O O . HIS A 1 108 ? -3.383 4.43 -8.758 1 94.25 108 HIS A O 1
ATOM 873 N N . PHE A 1 109 ? -1.263 4.438 -8.016 1 92.56 109 PHE A N 1
ATOM 874 C CA . PHE A 1 109 ? -1.148 5.887 -8.07 1 92.56 109 PHE A CA 1
ATOM 875 C C . PHE A 1 109 ? 0.291 6.309 -8.336 1 92.56 109 PHE A C 1
ATOM 877 O O . PHE A 1 109 ? 1.224 5.539 -8.102 1 92.56 109 PHE A O 1
ATOM 884 N N . ASN A 1 110 ? 0.404 7.539 -8.797 1 88.81 110 ASN A N 1
ATOM 885 C CA . ASN A 1 110 ? 1.726 8.109 -9.039 1 88.81 110 ASN A CA 1
ATOM 886 C C . ASN A 1 110 ? 2.406 8.516 -7.734 1 88.81 110 ASN A C 1
ATOM 888 O O . ASN A 1 110 ? 1.765 9.078 -6.844 1 88.81 110 ASN A O 1
ATOM 892 N N . VAL A 1 111 ? 3.713 8.125 -7.684 1 82.38 111 VAL A N 1
ATOM 893 C CA . VAL A 1 111 ? 4.531 8.594 -6.57 1 82.38 111 VAL A CA 1
ATOM 894 C C . VAL A 1 111 ? 5.168 9.938 -6.93 1 82.38 111 VAL A C 1
ATOM 896 O O . VAL A 1 111 ? 5.863 10.047 -7.941 1 82.38 111 VAL A O 1
ATOM 899 N N . ASP A 1 112 ? 4.578 11.102 -6.371 1 63.44 112 ASP A N 1
ATOM 900 C CA . ASP A 1 112 ? 5.191 12.391 -6.664 1 63.44 112 ASP A CA 1
ATOM 901 C C . ASP A 1 112 ? 6.449 12.609 -5.824 1 63.44 112 ASP A C 1
ATOM 903 O O . ASP A 1 112 ? 6.512 12.172 -4.668 1 63.44 112 ASP A O 1
ATOM 907 N N . PRO A 1 113 ? 7.477 13.203 -6.648 1 50.38 113 PRO A N 1
ATOM 908 C CA . PRO A 1 113 ? 8.703 13.484 -5.895 1 50.38 113 PRO A CA 1
ATOM 909 C C . PRO A 1 113 ? 8.461 14.406 -4.699 1 50.38 113 PRO A C 1
ATOM 911 O O . PRO A 1 113 ? 7.656 15.336 -4.789 1 50.38 113 PRO A O 1
ATOM 914 N N . VAL A 1 114 ? 8.273 14.148 -3.525 1 43.38 114 VAL A N 1
ATOM 915 C CA . VAL A 1 114 ? 8.07 15.07 -2.412 1 43.38 114 VAL A CA 1
ATOM 916 C C . VAL A 1 114 ? 9.031 16.25 -2.541 1 43.38 114 VAL A C 1
ATOM 918 O O . VAL A 1 114 ? 8.648 17.391 -2.273 1 43.38 114 VAL A O 1
ATOM 921 N N . GLY A 1 115 ? 10.258 16.203 -2.676 1 39.78 115 GLY A N 1
ATOM 922 C CA . GLY A 1 115 ? 11.281 17.219 -2.486 1 39.78 115 GLY A CA 1
ATOM 923 C C . GLY A 1 115 ? 11.445 18.125 -3.688 1 39.78 115 GLY A C 1
ATOM 924 O O . GLY A 1 115 ? 12.305 19.016 -3.691 1 39.78 115 GLY A O 1
ATOM 925 N N . THR A 1 116 ? 10.961 18 -4.824 1 36.19 116 THR A N 1
ATOM 926 C CA . THR A 1 116 ? 11.445 18.953 -5.812 1 36.19 116 THR A CA 1
ATOM 927 C C . THR A 1 116 ? 10.742 20.297 -5.648 1 36.19 116 THR A C 1
ATOM 929 O O . THR A 1 116 ? 10.312 20.906 -6.637 1 36.19 116 THR A O 1
ATOM 932 N N . GLU A 1 117 ? 9.898 20.797 -4.863 1 30.23 117 GLU A N 1
ATOM 933 C CA . GLU A 1 117 ? 9.609 22.219 -5 1 30.23 117 GLU A CA 1
ATOM 934 C C . GLU A 1 117 ? 10.867 23.047 -4.812 1 30.23 117 GLU A C 1
ATOM 936 O O . GLU A 1 117 ? 11 24.125 -5.41 1 30.23 117 GLU A O 1
ATOM 941 N N . LEU A 1 118 ? 11.617 23.094 -3.682 1 26.78 118 LEU A N 1
ATOM 942 C CA . LEU A 1 118 ? 12.102 24.406 -3.307 1 26.78 118 LEU A CA 1
ATOM 943 C C . LEU A 1 118 ? 13.016 24.984 -4.383 1 26.78 118 LEU A C 1
ATOM 945 O O . LEU A 1 118 ? 14.109 25.469 -4.082 1 26.78 118 LEU A O 1
ATOM 949 N N . LEU A 1 119 ? 12.844 24.969 -5.684 1 22.5 119 LEU A N 1
ATOM 950 C CA . LEU A 1 119 ? 13.383 26.25 -6.129 1 22.5 119 LEU A CA 1
ATOM 951 C C . LEU A 1 119 ? 12.383 27.375 -5.902 1 22.5 119 LEU A C 1
ATOM 953 O O . LEU A 1 119 ? 11.18 27.203 -6.109 1 22.5 119 LEU A O 1
ATOM 957 N N . MET B 1 1 ? 10.258 20.562 -0.004 1 18.23 1 MET B N 1
ATOM 958 C CA . MET B 1 1 ? 10.828 19.547 -0.883 1 18.23 1 MET B CA 1
ATOM 959 C C . MET B 1 1 ? 10.484 18.156 -0.383 1 18.23 1 MET B C 1
ATOM 961 O O . MET B 1 1 ? 11.102 17.656 0.568 1 18.23 1 MET B O 1
ATOM 965 N N . LEU B 1 2 ? 9.43 17.641 -0.112 1 23 2 LEU B N 1
ATOM 966 C CA . LEU B 1 2 ? 9.281 16.656 0.952 1 23 2 LEU B CA 1
ATOM 967 C C . LEU B 1 2 ? 9.688 15.266 0.468 1 23 2 LEU B C 1
ATOM 969 O O . LEU B 1 2 ? 9.203 14.797 -0.563 1 23 2 LEU B O 1
ATOM 973 N N . SER B 1 3 ? 10.992 14.828 0.784 1 23.83 3 SER B N 1
ATOM 974 C CA . SER B 1 3 ? 12.039 13.828 0.598 1 23.83 3 SER B CA 1
ATOM 975 C C . SER B 1 3 ? 11.5 12.422 0.844 1 23.83 3 SER B C 1
ATOM 977 O O . SER B 1 3 ? 10.688 12.211 1.744 1 23.83 3 SER B O 1
ATOM 979 N N . ILE B 1 4 ? 11.109 11.734 -0.23 1 34.59 4 ILE B N 1
ATOM 980 C CA . ILE B 1 4 ? 11.242 10.297 -0.012 1 34.59 4 ILE B CA 1
ATOM 981 C C . ILE B 1 4 ? 12.492 10.008 0.806 1 34.59 4 ILE B C 1
ATOM 983 O O . ILE B 1 4 ? 13.594 10.438 0.44 1 34.59 4 ILE B O 1
ATOM 987 N N . PHE B 1 5 ? 12.508 10.227 2.098 1 29.44 5 PHE B N 1
ATOM 988 C CA . PHE B 1 5 ? 13.703 9.867 2.852 1 29.44 5 PHE B CA 1
ATOM 989 C C . PHE B 1 5 ? 13.883 8.352 2.889 1 29.44 5 PHE B C 1
ATOM 991 O O . PHE B 1 5 ? 12.914 7.609 3.039 1 29.44 5 PHE B O 1
ATOM 998 N N . ARG B 1 6 ? 14.578 7.805 1.911 1 35.72 6 ARG B N 1
ATOM 999 C CA . ARG B 1 6 ? 15.07 6.449 2.145 1 35.72 6 ARG B CA 1
ATOM 1000 C C . ARG B 1 6 ? 16.203 6.445 3.162 1 35.72 6 ARG B C 1
ATOM 1002 O O . ARG B 1 6 ? 17.25 7.059 2.936 1 35.72 6 ARG B O 1
ATOM 1009 N N . ARG B 1 7 ? 16.047 6.312 4.344 1 32.53 7 ARG B N 1
ATOM 1010 C CA . ARG B 1 7 ? 17.188 6.125 5.23 1 32.53 7 ARG B CA 1
ATOM 1011 C C . ARG B 1 7 ? 17.453 4.641 5.469 1 32.53 7 ARG B C 1
ATOM 1013 O O . ARG B 1 7 ? 16.547 3.891 5.828 1 32.53 7 ARG B O 1
ATOM 1020 N N . GLY B 1 8 ? 18.594 3.996 4.98 1 34.56 8 GLY B N 1
ATOM 1021 C CA . GLY B 1 8 ? 19.453 2.891 5.391 1 34.56 8 GLY B CA 1
ATOM 1022 C C . GLY B 1 8 ? 19.266 1.647 4.543 1 34.56 8 GLY B C 1
ATOM 1023 O O . GLY B 1 8 ? 18.391 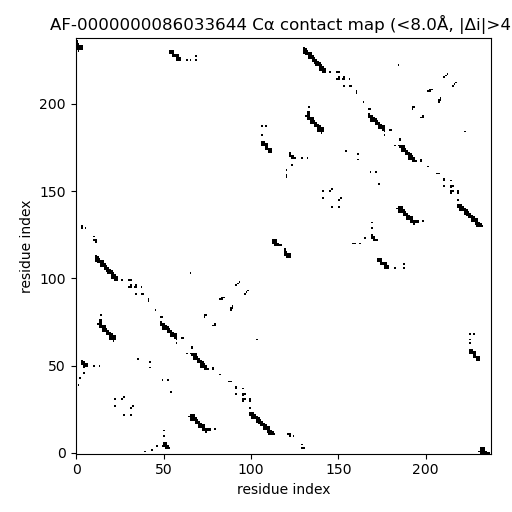1.605 3.678 1 34.56 8 GLY B O 1
ATOM 1024 N N . GLU B 1 9 ? 20.25 0.621 4.461 1 41.22 9 GLU B N 1
ATOM 1025 C CA . GLU B 1 9 ? 20.344 -0.788 4.086 1 41.22 9 GLU B CA 1
ATOM 1026 C C . GLU B 1 9 ? 19.078 -1.547 4.469 1 41.22 9 GLU B C 1
ATOM 1028 O O . GLU B 1 9 ? 18.875 -2.676 4.023 1 41.22 9 GLU B O 1
ATOM 1033 N N . GLU B 1 10 ? 18.297 -1.104 5.367 1 47.19 10 GLU B N 1
ATOM 1034 C CA . GLU B 1 10 ? 17.344 -1.899 6.137 1 47.19 10 GLU B CA 1
ATOM 1035 C C . GLU B 1 10 ? 15.93 -1.755 5.59 1 47.19 10 GLU B C 1
ATOM 1037 O O . GLU B 1 10 ? 14.977 -1.642 6.355 1 47.19 10 GLU B O 1
ATOM 1042 N N . PHE B 1 11 ? 15.711 -1.537 4.332 1 53.56 11 PHE B N 1
ATOM 1043 C CA . PHE B 1 11 ? 14.398 -1.423 3.701 1 53.56 11 PHE B CA 1
ATOM 1044 C C . PHE B 1 11 ? 13.664 -2.756 3.74 1 53.56 11 PHE B C 1
ATOM 1046 O O . PHE B 1 11 ? 12.484 -2.83 3.381 1 53.56 11 PHE B O 1
ATOM 1053 N N . ASN B 1 12 ? 14.305 -3.602 4.246 1 65.56 12 ASN B N 1
ATOM 1054 C CA . ASN B 1 12 ? 13.75 -4.941 4.105 1 65.56 12 ASN B CA 1
ATOM 1055 C C . ASN B 1 12 ? 12.961 -5.355 5.344 1 65.56 12 ASN B C 1
ATOM 1057 O O . ASN B 1 12 ? 12.656 -6.535 5.527 1 65.56 12 ASN B O 1
ATOM 1061 N N . TYR B 1 13 ? 12.773 -4.215 6.121 1 77.69 13 TYR B N 1
ATOM 1062 C CA . TYR B 1 13 ? 12.023 -4.555 7.32 1 77.69 13 TYR B CA 1
ATOM 1063 C C . TYR B 1 13 ? 11.094 -3.412 7.727 1 77.69 13 TYR B C 1
ATOM 1065 O O . TYR B 1 13 ? 11.219 -2.295 7.219 1 77.69 13 TYR B O 1
ATOM 1073 N N . GLY B 1 14 ? 10.227 -3.76 8.578 1 89.62 14 GLY B N 1
ATOM 1074 C CA . GLY B 1 14 ? 9.336 -2.77 9.148 1 89.62 14 GLY B CA 1
ATOM 1075 C C . GLY B 1 14 ? 7.867 -3.146 9.023 1 89.62 14 GLY B C 1
ATOM 1076 O O . GLY B 1 14 ? 7.539 -4.312 8.805 1 89.62 14 GLY B O 1
ATOM 1077 N N . VAL B 1 15 ? 7.098 -2.145 9.352 1 93.06 15 VAL B N 1
ATOM 1078 C CA . VAL B 1 15 ? 5.648 -2.295 9.258 1 93.06 15 VAL B CA 1
ATOM 1079 C C . VAL B 1 15 ? 5.098 -1.364 8.18 1 93.06 15 VAL B C 1
ATOM 1081 O O . VAL B 1 15 ? 5.281 -0.146 8.25 1 93.06 15 VAL B O 1
ATOM 1084 N N . GLU B 1 16 ? 4.543 -1.986 7.188 1 93.69 16 GLU B N 1
ATOM 1085 C CA . GLU B 1 16 ? 3.92 -1.223 6.113 1 93.69 16 GLU B CA 1
ATOM 1086 C C . GLU B 1 16 ? 2.459 -0.915 6.43 1 93.69 16 GLU B C 1
ATOM 1088 O O . GLU B 1 16 ? 1.697 -1.809 6.805 1 93.69 16 GLU B O 1
ATOM 1093 N N . CYS B 1 17 ? 2.162 0.355 6.359 1 95.38 17 CYS B N 1
ATOM 1094 C CA . CYS B 1 17 ? 0.801 0.83 6.586 1 95.38 17 CYS B CA 1
ATOM 1095 C C . CYS B 1 17 ? 0.179 1.343 5.293 1 95.38 17 CYS B C 1
ATOM 1097 O O . CYS B 1 17 ? 0.771 2.172 4.602 1 95.38 17 CYS B O 1
ATOM 1099 N N . VAL B 1 18 ? -0.978 0.817 4.996 1 95.31 18 VAL B N 1
ATOM 1100 C CA . VAL B 1 18 ? -1.764 1.234 3.84 1 95.31 18 VAL B CA 1
ATOM 1101 C C . VAL B 1 18 ? -3.021 1.963 4.305 1 95.31 18 VAL B C 1
ATOM 1103 O O . VAL B 1 18 ? -3.84 1.398 5.035 1 95.31 18 VAL B O 1
ATOM 1106 N N . LEU B 1 19 ? -3.1 3.205 3.893 1 96.06 19 LEU B N 1
ATOM 1107 C CA . LEU B 1 19 ? -4.297 3.994 4.16 1 96.06 19 LEU B CA 1
ATOM 1108 C C . LEU B 1 19 ? -5.023 4.336 2.861 1 96.06 19 LEU B C 1
ATOM 1110 O O . LEU B 1 19 ? -4.492 5.062 2.021 1 96.06 19 LEU B O 1
ATOM 1114 N N . LEU B 1 20 ? -6.219 3.766 2.697 1 95.62 20 LEU B N 1
ATOM 1115 C CA . LEU B 1 20 ? -7.078 4.102 1.569 1 95.62 20 LEU B CA 1
ATOM 1116 C C . LEU B 1 20 ? -8.188 5.062 1.997 1 95.62 20 LEU B C 1
ATOM 1118 O O . LEU B 1 20 ? -8.773 4.898 3.068 1 95.62 20 LEU B O 1
ATOM 1122 N N . ILE B 1 21 ? -8.461 6.055 1.142 1 95.94 21 ILE B N 1
ATOM 1123 C CA . ILE B 1 21 ? -9.461 7.062 1.479 1 95.94 21 ILE B CA 1
ATOM 1124 C C . ILE B 1 21 ? -10.352 7.328 0.271 1 95.94 21 ILE B C 1
ATOM 1126 O O . ILE B 1 21 ? -9.867 7.469 -0.853 1 95.94 21 ILE B O 1
ATOM 1130 N N . SER B 1 22 ? -11.633 7.297 0.497 1 95.62 22 SER B N 1
ATOM 1131 C CA . SER B 1 22 ? -12.609 7.828 -0.445 1 95.62 22 SER B CA 1
ATOM 1132 C C . SER B 1 22 ? -13.125 9.188 0.003 1 95.62 22 SER B C 1
ATOM 1134 O O . SER B 1 22 ? -13.727 9.312 1.072 1 95.62 22 SER B O 1
ATOM 1136 N N . VAL B 1 23 ? -12.867 10.164 -0.807 1 95.81 23 VAL B N 1
ATOM 1137 C CA . VAL B 1 23 ? -13.312 11.5 -0.433 1 95.81 23 VAL B CA 1
ATOM 1138 C C . VAL B 1 23 ? -14.562 11.875 -1.227 1 95.81 23 VAL B C 1
ATOM 1140 O O . VAL B 1 23 ? -14.812 11.32 -2.299 1 95.81 23 VAL B O 1
ATOM 1143 N N . PHE B 1 24 ? -15.32 12.727 -0.668 1 95.06 24 PHE B N 1
ATOM 1144 C CA . PHE B 1 24 ? -16.484 13.25 -1.381 1 95.06 24 PHE B CA 1
ATOM 1145 C C . PHE B 1 24 ? -16.047 13.977 -2.65 1 95.06 24 PHE B C 1
ATOM 1147 O O . PHE B 1 24 ? -15.023 14.656 -2.668 1 95.06 24 PHE B O 1
ATOM 1154 N N . GLU B 1 25 ? -16.906 13.883 -3.646 1 92.06 25 GLU B N 1
ATOM 1155 C CA . GLU B 1 25 ? -16.609 14.5 -4.93 1 92.06 25 GLU B CA 1
ATOM 1156 C C . GLU B 1 25 ? -16.359 16 -4.777 1 92.06 25 GLU B C 1
ATOM 1158 O O . GLU B 1 25 ? -15.492 16.562 -5.434 1 92.06 25 GLU B O 1
ATOM 1163 N N . ALA B 1 26 ? -17.094 16.672 -3.93 1 92.25 26 ALA B N 1
ATOM 1164 C CA . ALA B 1 26 ? -17 18.109 -3.699 1 92.25 26 ALA B CA 1
ATOM 1165 C C . ALA B 1 26 ? -15.648 18.484 -3.082 1 92.25 26 ALA B C 1
ATOM 1167 O O . ALA B 1 26 ? -15.242 19.641 -3.096 1 92.25 26 ALA B O 1
ATOM 1168 N N . SER B 1 27 ? -14.93 17.422 -2.607 1 92.25 27 SER B N 1
ATOM 1169 C CA . SER B 1 27 ? -13.695 17.672 -1.873 1 92.25 27 SER B CA 1
ATOM 1170 C C . SER B 1 27 ? -12.469 17.359 -2.729 1 92.25 27 SER B C 1
ATOM 1172 O O . SER B 1 27 ? -11.336 17.484 -2.266 1 92.25 27 SER B O 1
ATOM 1174 N N . LEU B 1 28 ? -12.57 16.922 -4.055 1 85.12 28 LEU B N 1
ATOM 1175 C CA . LEU B 1 28 ? -11.484 16.547 -4.945 1 85.12 28 LEU B CA 1
ATOM 1176 C C . LEU B 1 28 ? -10.75 17.781 -5.465 1 85.12 28 LEU B C 1
ATOM 1178 O O . LEU B 1 28 ? -9.844 17.656 -6.293 1 85.12 28 LEU B O 1
ATOM 1182 N N . GLY B 1 29 ? -10.742 18.875 -4.723 1 89.06 29 GLY B N 1
ATOM 1183 C CA . GLY B 1 29 ? -10.047 20.125 -5.039 1 89.06 29 GLY B CA 1
ATOM 1184 C C . GLY B 1 29 ? -9.172 20.609 -3.906 1 89.06 29 GLY B C 1
ATOM 1185 O O . GLY B 1 29 ? -8.25 19.922 -3.479 1 89.06 29 GLY B O 1
ATOM 1186 N N . HIS B 1 30 ? -9.438 21.672 -3.459 1 92.44 30 HIS B N 1
ATOM 1187 C CA . HIS B 1 30 ? -8.609 22.359 -2.475 1 92.44 30 HIS B CA 1
ATOM 1188 C C . HIS B 1 30 ? -8.57 21.594 -1.156 1 92.44 30 HIS B C 1
ATOM 1190 O O . HIS B 1 30 ? -7.508 21.438 -0.549 1 92.44 30 HIS B O 1
ATOM 1196 N N . ALA B 1 31 ? -9.688 21.016 -0.757 1 95.69 31 ALA B N 1
ATOM 1197 C CA . ALA B 1 31 ? -9.773 20.391 0.557 1 95.69 31 ALA B CA 1
ATOM 1198 C C . ALA B 1 31 ? -8.875 19.156 0.631 1 95.69 31 ALA B C 1
ATOM 1200 O O . ALA B 1 31 ? -8.148 18.969 1.607 1 95.69 31 ALA B O 1
ATOM 1201 N N . ILE B 1 32 ? -8.898 18.297 -0.375 1 95.19 32 ILE B N 1
ATOM 1202 C CA . ILE B 1 32 ? -8.086 17.078 -0.354 1 95.19 32 ILE B CA 1
ATOM 1203 C C . ILE B 1 32 ? -6.613 17.438 -0.515 1 95.19 32 ILE B C 1
ATOM 1205 O O . ILE B 1 32 ? -5.742 16.812 0.082 1 95.19 32 ILE B O 1
ATOM 1209 N N . GLU B 1 33 ? -6.328 18.469 -1.244 1 93.81 33 GLU B N 1
ATOM 1210 C CA . GLU B 1 33 ? -4.949 18.922 -1.372 1 93.81 33 GLU B CA 1
ATOM 1211 C C . GLU B 1 33 ? -4.402 19.406 -0.034 1 93.81 33 GLU B C 1
ATOM 1213 O O . GLU B 1 33 ? -3.258 19.125 0.318 1 93.81 33 GLU B O 1
ATOM 1218 N N . ASP B 1 34 ? -5.207 20.156 0.632 1 96.56 34 ASP B N 1
ATOM 1219 C CA . ASP B 1 34 ? -4.836 20.625 1.964 1 96.56 34 ASP B CA 1
ATOM 1220 C C . ASP B 1 34 ? -4.602 19.453 2.914 1 96.56 34 ASP B C 1
ATOM 1222 O O . ASP B 1 34 ? -3.658 19.469 3.705 1 96.56 34 ASP B O 1
ATOM 1226 N N . ALA B 1 35 ? -5.441 18.469 2.85 1 97.06 35 ALA B N 1
ATOM 1227 C CA . ALA B 1 35 ? -5.316 17.297 3.697 1 97.06 35 ALA B CA 1
ATOM 1228 C C . ALA B 1 35 ? -4.035 16.531 3.385 1 97.06 35 ALA B C 1
ATOM 1230 O O . ALA B 1 35 ? -3.318 16.094 4.297 1 97.06 35 ALA B O 1
ATOM 1231 N N . ILE B 1 36 ? -3.703 16.391 2.107 1 93.5 36 ILE B N 1
ATOM 1232 C CA . ILE B 1 36 ? -2.5 15.695 1.665 1 93.5 36 ILE B CA 1
ATOM 1233 C C . ILE B 1 36 ? -1.263 16.422 2.174 1 93.5 36 ILE B C 1
ATOM 1235 O O . ILE B 1 36 ? -0.336 15.805 2.701 1 93.5 36 ILE B O 1
ATOM 1239 N N . LEU B 1 37 ? -1.257 17.734 2.045 1 93.06 37 LEU B N 1
ATOM 1240 C CA . LEU B 1 37 ? -0.138 18.531 2.531 1 93.06 37 LEU B CA 1
ATOM 1241 C C . LEU B 1 37 ? 0.036 18.359 4.035 1 93.06 37 LEU B C 1
ATOM 1243 O O . LEU B 1 37 ? 1.163 18.297 4.531 1 93.06 37 LEU B O 1
ATOM 1247 N N . ALA B 1 38 ? -1.063 18.312 4.734 1 96.25 38 ALA B N 1
ATOM 1248 C CA . ALA B 1 38 ? -1.015 18.125 6.18 1 96.25 38 ALA B CA 1
ATOM 1249 C C . ALA B 1 38 ? -0.39 16.781 6.543 1 96.25 38 ALA B C 1
ATOM 1251 O O . ALA B 1 38 ? 0.433 16.703 7.457 1 96.25 38 ALA B O 1
ATOM 1252 N N . LEU B 1 39 ? -0.761 15.688 5.867 1 95.06 39 LEU B N 1
ATOM 1253 C CA . LEU B 1 39 ? -0.192 14.367 6.121 1 95.06 39 LEU B CA 1
ATOM 1254 C C . LEU B 1 39 ? 1.294 14.344 5.777 1 95.06 39 LEU B C 1
ATOM 1256 O O . LEU B 1 39 ? 2.098 13.781 6.523 1 95.06 39 LEU B O 1
ATOM 1260 N N . GLN B 1 40 ? 1.604 14.938 4.684 1 90.88 40 GLN B N 1
ATOM 1261 C CA . GLN B 1 40 ? 3.008 15 4.289 1 90.88 40 GLN B CA 1
ATOM 1262 C C . GLN B 1 40 ? 3.844 15.727 5.344 1 90.88 40 GLN B C 1
ATOM 1264 O O . GLN B 1 40 ? 4.938 15.273 5.688 1 90.88 40 GLN B O 1
ATOM 1269 N N . SER B 1 41 ? 3.354 16.891 5.801 1 92.62 41 SER B N 1
ATOM 1270 C CA . SER B 1 41 ? 4.035 17.641 6.848 1 92.62 41 SER B CA 1
ATOM 1271 C C . SER B 1 41 ? 4.199 16.812 8.117 1 92.62 41 SER B C 1
ATOM 1273 O O . SER B 1 41 ? 5.254 16.844 8.758 1 92.62 41 SER B O 1
ATOM 1275 N N . LEU B 1 42 ? 3.189 16.109 8.469 1 95.62 42 LEU B N 1
ATOM 1276 C CA . LEU B 1 42 ? 3.248 15.266 9.656 1 95.62 42 LEU B CA 1
ATOM 1277 C C . LEU B 1 42 ? 4.281 14.156 9.484 1 95.62 42 LEU B C 1
ATOM 1279 O O . LEU B 1 42 ? 5.031 13.852 10.414 1 95.62 42 LEU B O 1
ATOM 1283 N N . MET B 1 43 ? 4.328 13.492 8.305 1 91.12 43 MET B N 1
ATOM 1284 C CA . MET B 1 43 ? 5.328 12.469 8.039 1 91.12 43 MET B CA 1
ATOM 1285 C C . MET B 1 43 ? 6.738 13.031 8.18 1 91.12 43 MET B C 1
ATOM 1287 O O . MET B 1 43 ? 7.637 12.344 8.672 1 91.12 43 MET B O 1
ATOM 1291 N N . GLU B 1 44 ? 6.863 14.297 7.734 1 89.69 44 GLU B N 1
ATOM 1292 C CA . GLU B 1 44 ? 8.156 14.953 7.887 1 89.69 44 GLU B CA 1
ATOM 1293 C C . GLU B 1 44 ? 8.508 15.148 9.359 1 89.69 44 GLU B C 1
ATOM 1295 O O . GLU B 1 44 ? 9.656 14.953 9.758 1 89.69 44 GLU B O 1
ATOM 1300 N N . GLU B 1 45 ? 7.605 15.531 10.094 1 92.94 45 GLU B N 1
ATOM 1301 C CA . GLU B 1 45 ? 7.824 15.727 11.523 1 92.94 45 GLU B CA 1
ATOM 1302 C C . GLU B 1 45 ? 8.211 14.422 12.211 1 92.94 45 GLU B C 1
ATOM 1304 O O . GLU B 1 45 ? 8.969 14.422 13.18 1 92.94 45 GLU B O 1
ATOM 1309 N N . PHE B 1 46 ? 7.684 13.312 11.711 1 94 46 PHE B N 1
ATOM 1310 C CA . PHE B 1 46 ? 7.934 12.008 12.305 1 94 46 PHE B CA 1
ATOM 1311 C C . PHE B 1 46 ? 8.984 11.242 11.516 1 94 46 PHE B C 1
ATOM 1313 O O . PHE B 1 46 ? 9.039 10.008 11.57 1 94 46 PHE B O 1
ATOM 1320 N N . ARG B 1 47 ? 9.766 11.836 10.812 1 89.06 47 ARG B N 1
ATOM 1321 C CA . ARG B 1 47 ? 10.695 11.219 9.867 1 89.06 47 ARG B CA 1
ATOM 1322 C C . ARG B 1 47 ? 11.648 10.266 10.586 1 89.06 47 ARG B C 1
ATOM 1324 O O . ARG B 1 47 ? 12.156 9.32 9.984 1 89.06 47 ARG B O 1
ATOM 1331 N N . SER B 1 48 ? 11.945 10.484 11.836 1 90.31 48 SER B N 1
ATOM 1332 C CA . SER B 1 48 ? 12.898 9.672 12.578 1 90.31 48 SER B CA 1
ATOM 1333 C C . SER B 1 48 ? 12.391 8.25 12.781 1 90.31 48 SER B C 1
ATOM 1335 O O . SER B 1 48 ? 13.164 7.336 13.055 1 90.31 48 SER B O 1
ATOM 1337 N N . ILE B 1 49 ? 11.07 7.992 12.641 1 92 49 ILE B N 1
ATOM 1338 C CA . ILE B 1 49 ? 10.516 6.668 12.891 1 92 49 ILE B CA 1
ATOM 1339 C C . ILE B 1 49 ? 9.898 6.113 11.609 1 92 49 ILE B C 1
ATOM 1341 O O . ILE B 1 49 ? 9.312 5.027 11.617 1 92 49 ILE B O 1
ATOM 1345 N N . ILE B 1 50 ? 9.93 6.844 10.492 1 89.19 50 ILE B N 1
ATOM 1346 C CA . ILE B 1 50 ? 9.359 6.457 9.211 1 89.19 50 ILE B CA 1
ATOM 1347 C C . ILE B 1 50 ? 10.477 6.117 8.227 1 89.19 50 ILE B C 1
ATOM 1349 O O . ILE B 1 50 ? 11.453 6.855 8.117 1 89.19 50 ILE B O 1
ATOM 1353 N N . VAL B 1 51 ? 10.359 4.961 7.648 1 84.5 51 VAL B N 1
ATOM 1354 C CA . VAL B 1 51 ? 11.312 4.531 6.633 1 84.5 51 VAL B CA 1
ATOM 1355 C C . VAL B 1 51 ? 11.008 5.23 5.312 1 84.5 51 VAL B C 1
ATOM 1357 O O . VAL B 1 51 ? 11.914 5.758 4.66 1 84.5 51 VAL B O 1
ATOM 1360 N N . GLN B 1 52 ? 9.773 5.258 4.941 1 85.44 52 GLN B N 1
ATOM 1361 C CA . GLN B 1 52 ? 9.312 5.883 3.709 1 85.44 52 GLN B CA 1
ATOM 1362 C C . GLN B 1 52 ? 7.801 6.109 3.738 1 85.44 52 GLN B C 1
ATOM 1364 O O . GLN B 1 52 ? 7.082 5.457 4.496 1 85.44 52 GLN B O 1
ATOM 1369 N N . GLY B 1 53 ? 7.367 7.078 2.889 1 88.75 53 GLY B N 1
ATOM 1370 C CA . GLY B 1 53 ? 5.949 7.371 2.762 1 88.75 53 GLY B CA 1
ATOM 1371 C C . GLY B 1 53 ? 5.582 7.965 1.416 1 88.75 53 GLY B C 1
ATOM 1372 O O . GLY B 1 53 ? 6.316 8.789 0.874 1 88.75 53 GLY B O 1
ATOM 1373 N N . THR B 1 54 ? 4.527 7.527 0.895 1 88.81 54 THR B N 1
ATOM 1374 C CA . THR B 1 54 ? 3.975 8.047 -0.352 1 88.81 54 THR B CA 1
ATOM 1375 C C . THR B 1 54 ? 2.473 8.273 -0.224 1 88.81 54 THR B C 1
ATOM 1377 O O . THR B 1 54 ? 1.807 7.625 0.585 1 88.81 54 THR B O 1
ATOM 1380 N N . ILE B 1 55 ? 2.018 9.234 -0.893 1 90.69 55 ILE B N 1
ATOM 1381 C CA . ILE B 1 55 ? 0.583 9.484 -0.989 1 90.69 55 ILE B CA 1
ATOM 1382 C C . ILE B 1 55 ? 0.238 9.992 -2.389 1 90.69 55 ILE B C 1
ATOM 1384 O O . ILE B 1 55 ? 0.98 10.789 -2.969 1 90.69 55 ILE B O 1
ATOM 1388 N N . GLY B 1 56 ? -0.908 9.516 -2.906 1 89.5 56 GLY B N 1
ATOM 1389 C CA . GLY B 1 56 ? -1.312 9.961 -4.23 1 89.5 56 GLY B CA 1
ATOM 1390 C C . GLY B 1 56 ? -2.764 9.656 -4.547 1 89.5 56 GLY B C 1
ATOM 1391 O O . GLY B 1 56 ? -3.441 8.969 -3.775 1 89.5 56 GLY B O 1
ATOM 1392 N N . SER B 1 57 ? -3.115 10.281 -5.688 1 91.12 57 SER B N 1
ATOM 1393 C CA . SER B 1 57 ? -4.461 10.047 -6.195 1 91.12 57 SER B CA 1
ATOM 1394 C C . SER B 1 57 ? -4.52 8.781 -7.047 1 91.12 57 SER B C 1
ATOM 1396 O O . SER B 1 57 ? -3.654 8.562 -7.898 1 91.12 57 SER B O 1
ATOM 1398 N N . ASN B 1 58 ? -5.586 7.973 -6.742 1 90.62 58 ASN B N 1
ATOM 1399 C CA . ASN B 1 58 ? -5.82 6.754 -7.508 1 90.62 58 ASN B CA 1
ATOM 1400 C C . ASN B 1 58 ? -6.031 7.055 -8.992 1 90.62 58 ASN B C 1
ATOM 1402 O O . ASN B 1 58 ? -6.797 7.953 -9.344 1 90.62 58 ASN B O 1
ATOM 1406 N N . PHE B 1 59 ? -5.34 6.277 -9.875 1 85.94 59 PHE B N 1
ATOM 1407 C CA . PHE B 1 59 ? -5.469 6.445 -11.312 1 85.94 59 PHE B CA 1
ATOM 1408 C C . PHE B 1 59 ? -6.863 6.059 -11.781 1 85.94 59 PHE B C 1
ATOM 1410 O O . PHE B 1 59 ? -7.352 6.574 -12.789 1 85.94 59 PHE B O 1
ATOM 1417 N N . SER B 1 60 ? -7.367 4.945 -11.148 1 72.19 60 SER B N 1
ATOM 1418 C CA . SER B 1 60 ? -8.68 4.484 -11.594 1 72.19 60 SER B CA 1
ATOM 1419 C C . SER B 1 60 ? -9.766 5.496 -11.242 1 72.19 60 SER B C 1
ATOM 1421 O O . SER B 1 60 ? -10.203 5.574 -10.094 1 72.19 60 SER B O 1
ATOM 1423 N N . ASN B 1 61 ? -9.711 6.586 -11.859 1 56.53 61 ASN B N 1
ATOM 1424 C CA . ASN B 1 61 ? -10.695 7.648 -11.695 1 56.53 61 ASN B CA 1
ATOM 1425 C C . ASN B 1 61 ? -12.117 7.094 -11.695 1 56.53 61 ASN B C 1
ATOM 1427 O O . ASN B 1 61 ? -12.539 6.438 -12.648 1 56.53 61 ASN B O 1
ATOM 1431 N N . GLY B 1 62 ? -12.75 7.109 -10.477 1 52.66 62 GLY B N 1
ATOM 1432 C CA . GLY B 1 62 ? -14.188 6.906 -10.461 1 52.66 62 GLY B CA 1
ATOM 1433 C C . GLY B 1 62 ? -14.586 5.453 -10.289 1 52.66 62 GLY B C 1
ATOM 1434 O O . GLY B 1 62 ? -15.648 5.156 -9.734 1 52.66 62 GLY B O 1
ATOM 1435 N N . ASP B 1 63 ? -13.766 4.516 -10.828 1 56.41 63 ASP B N 1
ATOM 1436 C CA . ASP B 1 63 ? -14.266 3.145 -10.789 1 56.41 63 ASP B CA 1
ATOM 1437 C C . ASP B 1 63 ? -13.852 2.447 -9.492 1 56.41 63 ASP B C 1
ATOM 1439 O O . ASP B 1 63 ? -14.453 1.443 -9.102 1 56.41 63 ASP B O 1
ATOM 1443 N N . SER B 1 64 ? -12.922 3.146 -8.859 1 71 64 SER B N 1
ATOM 1444 C CA . SER B 1 64 ? -12.445 2.463 -7.656 1 71 64 SER B CA 1
ATOM 1445 C C . SER B 1 64 ? -13.141 2.994 -6.41 1 71 64 SER B C 1
ATOM 1447 O O . SER B 1 64 ? -13.648 4.117 -6.402 1 71 64 SER B O 1
ATOM 1449 N N . GLU B 1 65 ? -13.281 2.205 -5.473 1 87.31 65 GLU B N 1
ATOM 1450 C CA . GLU B 1 65 ? -13.906 2.469 -4.176 1 87.31 65 GLU B CA 1
ATOM 1451 C C . GLU B 1 65 ? -13.133 3.531 -3.4 1 87.31 65 GLU B C 1
ATOM 1453 O O . GLU B 1 65 ? -13.688 4.188 -2.514 1 87.31 65 GLU B O 1
ATOM 1458 N N . TYR B 1 66 ? -11.93 3.803 -3.826 1 94.38 66 TYR B N 1
ATOM 1459 C CA . TYR B 1 66 ? -11.094 4.746 -3.098 1 94.38 66 TYR B CA 1
ATOM 1460 C C . TYR B 1 66 ? -10.438 5.742 -4.051 1 94.38 66 TYR B C 1
ATOM 1462 O O . TYR B 1 66 ? -9.984 5.363 -5.133 1 94.38 66 TYR B O 1
ATOM 1470 N N . THR B 1 67 ? -10.43 6.996 -3.625 1 94.25 67 THR B N 1
ATOM 1471 C CA . THR B 1 67 ? -9.922 8.062 -4.484 1 94.25 67 THR B CA 1
ATOM 1472 C C . THR B 1 67 ? -8.438 8.297 -4.23 1 94.25 67 THR B C 1
ATOM 1474 O O . THR B 1 67 ? -7.719 8.781 -5.113 1 94.25 67 THR B O 1
ATOM 1477 N N . HIS B 1 68 ? -7.922 8.039 -2.996 1 94.12 68 HIS B N 1
ATOM 1478 C CA . HIS B 1 68 ? -6.531 8.281 -2.621 1 94.12 68 HIS B CA 1
ATOM 1479 C C . HIS B 1 68 ? -5.965 7.121 -1.812 1 94.12 68 HIS B C 1
ATOM 1481 O O . HIS B 1 68 ? -6.719 6.352 -1.216 1 94.12 68 HIS B O 1
ATOM 1487 N N . ALA B 1 69 ? -4.715 7.035 -1.856 1 94 69 ALA B N 1
ATOM 1488 C CA . ALA B 1 69 ? -4.004 6.039 -1.056 1 94 69 ALA B CA 1
ATOM 1489 C C . ALA B 1 69 ? -2.697 6.605 -0.509 1 94 69 ALA B C 1
ATOM 1491 O O . ALA B 1 69 ? -2.012 7.371 -1.19 1 94 69 ALA B O 1
ATOM 1492 N N . ALA B 1 70 ? -2.389 6.262 0.66 1 93.62 70 ALA B N 1
ATOM 1493 C CA . ALA B 1 70 ? -1.096 6.539 1.281 1 93.62 70 ALA B CA 1
ATOM 1494 C C . ALA B 1 70 ? -0.43 5.254 1.758 1 93.62 70 ALA B C 1
ATOM 1496 O O . ALA B 1 70 ? -1.09 4.375 2.32 1 93.62 70 ALA B O 1
ATOM 1497 N N . ILE B 1 71 ? 0.815 5.137 1.476 1 93.5 71 ILE B N 1
ATOM 1498 C CA . ILE B 1 71 ? 1.636 4.027 1.95 1 93.5 71 ILE B CA 1
ATOM 1499 C C . ILE B 1 71 ? 2.771 4.562 2.82 1 93.5 71 ILE B C 1
ATOM 1501 O O . ILE B 1 71 ? 3.574 5.383 2.369 1 93.5 71 ILE B O 1
ATOM 1505 N N . ILE B 1 72 ? 2.836 4.09 4.07 1 92.38 72 ILE B N 1
ATOM 1506 C CA . ILE B 1 72 ? 3.885 4.523 4.984 1 92.38 72 ILE B CA 1
ATOM 1507 C C . ILE B 1 72 ? 4.562 3.309 5.609 1 92.38 72 ILE B C 1
ATOM 1509 O O . ILE B 1 72 ? 3.893 2.402 6.105 1 92.38 72 ILE B O 1
ATOM 1513 N N . ARG B 1 73 ? 5.836 3.25 5.559 1 91.19 73 ARG B N 1
ATOM 1514 C CA . ARG B 1 73 ? 6.598 2.201 6.23 1 91.19 73 ARG B CA 1
ATOM 1515 C C . ARG B 1 73 ? 7.289 2.74 7.477 1 91.19 73 ARG B C 1
ATOM 1517 O O . ARG B 1 73 ? 8.039 3.713 7.402 1 91.19 73 ARG B O 1
ATOM 1524 N N . PHE B 1 74 ? 7.012 2.061 8.562 1 92.38 74 PHE B N 1
ATOM 1525 C CA . PHE B 1 74 ? 7.629 2.389 9.844 1 92.38 74 PHE B CA 1
ATOM 1526 C C . PHE B 1 74 ? 8.719 1.381 10.195 1 92.38 74 PHE B C 1
ATOM 1528 O O . PHE B 1 74 ? 8.664 0.227 9.758 1 92.38 74 PHE B O 1
ATOM 1535 N N . TYR B 1 75 ? 9.578 1.822 11.016 1 89.44 75 TYR B N 1
ATOM 1536 C CA . TYR B 1 75 ? 10.68 0.94 11.398 1 89.44 75 TYR B CA 1
ATOM 1537 C C . TYR B 1 75 ? 10.164 -0.251 12.195 1 89.44 75 TYR B C 1
ATOM 1539 O O . TYR B 1 75 ? 10.688 -1.361 12.07 1 89.44 75 TYR B O 1
ATOM 1547 N N . THR B 1 76 ? 9.195 0.052 13.047 1 90.75 76 THR B N 1
ATOM 1548 C CA . THR B 1 76 ? 8.664 -0.974 13.945 1 90.75 76 THR B CA 1
ATOM 1549 C C . THR B 1 76 ? 7.16 -0.802 14.133 1 90.75 76 THR B C 1
ATOM 1551 O O . THR B 1 76 ? 6.594 0.223 13.75 1 90.75 76 THR B O 1
ATOM 1554 N N . LEU B 1 77 ? 6.566 -1.832 14.695 1 93.38 77 LEU B N 1
ATOM 1555 C CA . LEU B 1 77 ? 5.156 -1.743 15.055 1 93.38 77 LEU B CA 1
ATOM 1556 C C . LEU B 1 77 ? 4.922 -0.644 16.094 1 93.38 77 LEU B C 1
ATOM 1558 O O . LEU B 1 77 ? 3.922 0.074 16.016 1 93.38 77 LEU B O 1
ATOM 1562 N N . GLN B 1 78 ? 5.852 -0.516 17.047 1 95.62 78 GLN B N 1
ATOM 1563 C CA . GLN B 1 78 ? 5.746 0.523 18.062 1 95.62 78 GLN B CA 1
ATOM 1564 C C . GLN B 1 78 ? 5.762 1.914 17.438 1 95.62 78 GLN B C 1
ATOM 1566 O O . GLN B 1 78 ? 5.012 2.797 17.844 1 95.62 78 GLN B O 1
ATOM 1571 N N . ALA B 1 79 ? 6.645 2.143 16.469 1 94.56 79 ALA B N 1
ATOM 1572 C CA . ALA B 1 79 ? 6.715 3.418 15.766 1 94.56 79 ALA B CA 1
ATOM 1573 C C . ALA B 1 79 ? 5.391 3.74 15.078 1 94.56 79 ALA B C 1
ATOM 1575 O O . ALA B 1 79 ? 4.918 4.879 15.133 1 94.56 79 ALA B O 1
ATOM 1576 N N . PHE B 1 80 ? 4.793 2.74 14.484 1 95.75 80 PHE B N 1
ATOM 1577 C CA . PHE B 1 80 ? 3.49 2.889 13.844 1 95.75 80 PHE B CA 1
ATOM 1578 C C . PHE B 1 80 ? 2.439 3.322 14.859 1 95.75 80 PHE B C 1
ATOM 1580 O O . PHE B 1 80 ? 1.709 4.289 14.633 1 95.75 80 PHE B O 1
ATOM 1587 N N . GLU B 1 81 ? 2.42 2.672 15.93 1 96.38 81 GLU B N 1
ATOM 1588 C CA . GLU B 1 81 ? 1.441 2.975 16.969 1 96.38 81 GLU B CA 1
ATOM 1589 C C . GLU B 1 81 ? 1.666 4.371 17.547 1 96.38 81 GLU B C 1
ATOM 1591 O O . GLU B 1 81 ? 0.708 5.098 17.812 1 96.38 81 GLU B O 1
ATOM 1596 N N . MET B 1 82 ? 2.889 4.746 17.766 1 97.06 82 MET B N 1
ATOM 1597 C CA . MET B 1 82 ? 3.213 6.082 18.25 1 97.06 82 MET B CA 1
ATOM 1598 C C . MET B 1 82 ? 2.684 7.152 17.297 1 97.06 82 MET B C 1
ATOM 1600 O O . MET B 1 82 ? 2.123 8.156 17.75 1 97.06 82 MET B O 1
ATOM 1604 N N . PHE B 1 83 ? 2.871 6.91 16.094 1 97.25 83 PHE B N 1
ATOM 1605 C CA . PHE B 1 83 ? 2.406 7.844 15.078 1 97.25 83 PHE B CA 1
ATOM 1606 C C . PHE B 1 83 ? 0.885 7.949 15.094 1 97.25 83 PHE B C 1
ATOM 1608 O O . PHE B 1 83 ? 0.335 9.047 15.195 1 97.25 83 PHE B O 1
ATOM 1615 N N . ARG B 1 84 ? 0.218 6.809 15.062 1 96.56 84 ARG B N 1
ATOM 1616 C CA . ARG B 1 84 ? -1.234 6.746 14.93 1 96.56 84 ARG B CA 1
ATOM 1617 C C . ARG B 1 84 ? -1.917 7.254 16.203 1 96.56 84 ARG B C 1
ATOM 1619 O O . ARG B 1 84 ? -2.994 7.852 16.125 1 96.56 84 ARG B O 1
ATOM 1626 N N . CYS B 1 85 ? -1.276 7.094 17.297 1 97.44 85 CYS B N 1
ATOM 1627 C CA . CYS B 1 85 ? -1.893 7.457 18.562 1 97.44 85 CYS B CA 1
ATOM 1628 C C . CYS B 1 85 ? -1.455 8.852 19 1 97.44 85 CYS B C 1
ATOM 1630 O O . CYS B 1 85 ? -1.918 9.352 20.031 1 97.44 85 CYS B O 1
ATOM 1632 N N . SER B 1 86 ? -0.644 9.508 18.312 1 98.06 86 SER B N 1
ATOM 1633 C CA . SER B 1 86 ? -0.189 10.852 18.672 1 98.06 86 SER B CA 1
ATOM 1634 C C . SER B 1 86 ? -1.318 11.867 18.562 1 98.06 86 SER B C 1
ATOM 1636 O O . SER B 1 86 ? -2.182 11.742 17.688 1 98.06 86 SER B O 1
ATOM 1638 N N . PRO B 1 87 ? -1.311 12.898 19.375 1 98.31 87 PRO B N 1
ATOM 1639 C CA . PRO B 1 87 ? -2.285 13.984 19.219 1 98.31 87 PRO B CA 1
ATOM 1640 C C . PRO B 1 87 ? -2.197 14.672 17.859 1 98.31 87 PRO B C 1
ATOM 1642 O O . PRO B 1 87 ? -3.221 15.062 17.297 1 98.31 87 PRO B O 1
ATOM 1645 N N . LYS B 1 88 ? -1.029 14.773 17.344 1 98.12 88 LYS B N 1
ATOM 1646 C CA . LYS B 1 88 ? -0.83 15.438 16.062 1 98.12 88 LYS B CA 1
ATOM 1647 C C . LYS B 1 88 ? -1.543 14.695 14.945 1 98.12 88 LYS B C 1
ATOM 1649 O O . LYS B 1 88 ? -2.205 15.305 14.102 1 98.12 88 LYS B O 1
ATOM 1654 N N . TYR B 1 89 ? -1.437 13.367 14.953 1 98.38 89 TYR B N 1
ATOM 1655 C CA . TYR B 1 89 ? -2.121 12.578 13.938 1 98.38 89 TYR B CA 1
ATOM 1656 C C . TYR B 1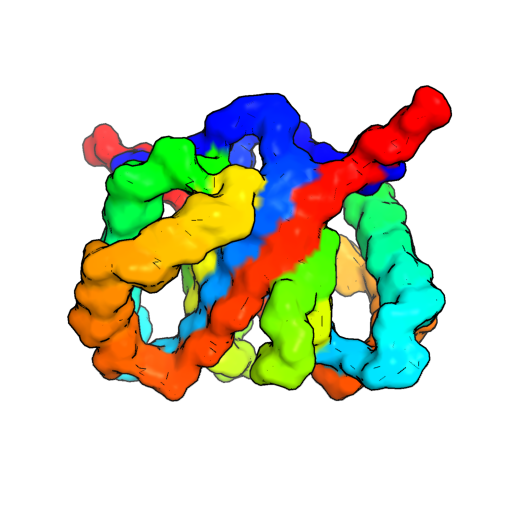 89 ? -3.633 12.672 14.102 1 98.38 89 TYR B C 1
ATOM 1658 O O . TYR B 1 89 ? -4.355 12.891 13.125 1 98.38 89 TYR B O 1
ATOM 1666 N N . LYS B 1 90 ? -4.043 12.531 15.289 1 98.25 90 LYS B N 1
ATOM 1667 C CA . LYS B 1 90 ? -5.477 12.562 15.555 1 98.25 90 LYS B CA 1
ATOM 1668 C C . LYS B 1 90 ? -6.082 13.906 15.18 1 98.25 90 LYS B C 1
ATOM 1670 O O . LYS B 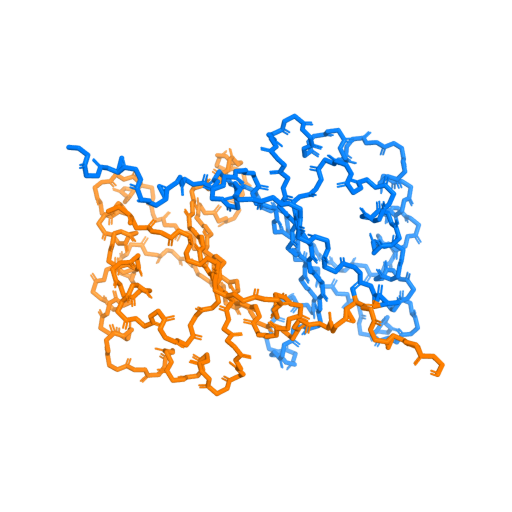1 90 ? -7.16 13.969 14.594 1 98.25 90 LYS B O 1
ATOM 1675 N N . ASP B 1 91 ? -5.395 14.945 15.5 1 98.44 91 ASP B N 1
ATOM 1676 C CA . ASP B 1 91 ? -5.859 16.281 15.156 1 98.44 91 ASP B CA 1
ATOM 1677 C C . ASP B 1 91 ? -5.895 16.484 13.641 1 98.44 91 ASP B C 1
ATOM 1679 O O . ASP B 1 91 ? -6.852 17.047 13.102 1 98.44 91 ASP B O 1
ATOM 1683 N N . MET B 1 92 ? -4.816 16.062 13.023 1 98.31 92 MET B N 1
ATOM 1684 C CA . MET B 1 92 ? -4.75 16.172 11.57 1 98.31 92 MET B CA 1
ATOM 1685 C C . MET B 1 92 ? -5.891 15.406 10.906 1 98.31 92 MET B C 1
ATOM 1687 O O . MET B 1 92 ? -6.547 15.922 10 1 98.31 92 MET B O 1
ATOM 1691 N N . TRP B 1 93 ? -6.176 14.219 11.422 1 98.25 93 TRP B N 1
ATOM 1692 C CA . TRP B 1 93 ? -7.242 13.406 10.852 1 98.25 93 TRP B CA 1
ATOM 1693 C C . TRP B 1 93 ? -8.602 14.07 11.055 1 98.25 93 TRP B C 1
ATOM 1695 O O . TRP B 1 93 ? -9.375 14.211 10.109 1 98.25 93 TRP B O 1
ATOM 1705 N N . LYS B 1 94 ? -8.852 14.477 12.234 1 98.25 94 LYS B N 1
ATOM 1706 C CA . LYS B 1 94 ? -10.133 15.07 12.594 1 98.25 94 LYS B CA 1
ATOM 1707 C C . LYS B 1 94 ? -10.383 16.359 11.82 1 98.25 94 LYS B C 1
ATOM 1709 O O . LYS B 1 94 ? -11.492 16.609 11.359 1 98.25 94 LYS B O 1
ATOM 1714 N N . SER B 1 95 ? -9.383 17.156 11.625 1 98.31 95 SER B N 1
ATOM 1715 C CA . SER B 1 95 ? -9.562 18.484 11.062 1 98.31 95 SER B CA 1
ATOM 1716 C C . SER B 1 95 ? -9.445 18.469 9.539 1 98.31 95 SER B C 1
ATOM 1718 O O . SER B 1 95 ? -10.086 19.266 8.859 1 98.31 95 SER B O 1
ATOM 1720 N N . LYS B 1 96 ? -8.633 17.562 9.031 1 98.19 96 LYS B N 1
ATOM 1721 C CA . LYS B 1 96 ? -8.312 17.656 7.609 1 98.19 96 LYS B CA 1
ATOM 1722 C C . LYS B 1 96 ? -8.977 16.531 6.816 1 98.19 96 LYS B C 1
ATOM 1724 O O . LYS B 1 96 ? -9.523 16.766 5.734 1 98.19 96 LYS B O 1
ATOM 1729 N N . PHE B 1 97 ? -8.961 15.336 7.379 1 98.31 97 PHE B N 1
ATOM 1730 C CA . PHE B 1 97 ? -9.398 14.195 6.586 1 98.31 97 PHE B CA 1
ATOM 1731 C C . PHE B 1 97 ? -10.844 13.836 6.898 1 98.31 97 PHE B C 1
ATOM 1733 O O . PHE B 1 97 ? -11.641 13.609 5.992 1 98.31 97 PHE B O 1
ATOM 1740 N N . GLN B 1 98 ? -11.203 13.82 8.07 1 98.06 98 GLN B N 1
ATOM 1741 C CA . GLN B 1 98 ? -12.508 13.312 8.492 1 98.06 98 GLN B CA 1
ATOM 1742 C C . GLN B 1 98 ? -13.633 14.07 7.801 1 98.06 98 GLN B C 1
ATOM 1744 O O . GLN B 1 98 ? -14.57 13.461 7.27 1 98.06 98 GLN B O 1
ATOM 1749 N N . PRO B 1 99 ? -13.625 15.375 7.684 1 98.12 99 PRO B N 1
ATOM 1750 C CA . PRO B 1 99 ? -14.75 16.094 7.082 1 98.12 99 PRO B CA 1
ATOM 1751 C C . PRO B 1 99 ? -14.938 15.773 5.602 1 98.12 99 PRO B C 1
ATOM 1753 O O . PRO B 1 99 ? -16.016 16 5.051 1 98.12 99 PRO B O 1
ATOM 1756 N N . ILE B 1 100 ? -13.992 15.297 4.977 1 98.06 100 ILE B N 1
ATOM 1757 C CA . ILE B 1 100 ? -14.078 15.156 3.527 1 98.06 100 ILE B CA 1
ATOM 1758 C C . ILE B 1 100 ? -14.133 13.68 3.156 1 98.06 100 ILE B C 1
ATOM 1760 O O . ILE B 1 100 ? -14.242 13.328 1.978 1 98.06 100 ILE B O 1
ATOM 1764 N N . THR B 1 101 ? -14.016 12.773 4.121 1 97.5 101 THR B N 1
ATOM 1765 C CA . THR B 1 101 ? -13.859 11.344 3.871 1 97.5 101 THR B CA 1
ATOM 1766 C C . THR B 1 101 ? -15.203 10.633 3.916 1 97.5 101 THR B C 1
ATOM 1768 O O . THR B 1 101 ? -15.922 10.711 4.914 1 97.5 101 THR B O 1
ATOM 1771 N N . LYS B 1 102 ? -15.547 10 2.848 1 96.56 102 LYS B N 1
ATOM 1772 C CA . LYS B 1 102 ? -16.719 9.125 2.785 1 96.56 102 LYS B CA 1
ATOM 1773 C C . LYS B 1 102 ? -16.453 7.805 3.498 1 96.56 102 LYS B C 1
ATOM 1775 O O . LYS B 1 102 ? -17.297 7.316 4.246 1 96.56 102 LYS B O 1
ATOM 1780 N N . LYS B 1 103 ? -15.328 7.191 3.24 1 95.12 103 LYS B N 1
ATOM 1781 C CA . LYS B 1 103 ? -14.883 5.961 3.891 1 95.12 103 LYS B CA 1
ATOM 1782 C C . LYS B 1 103 ? -13.359 5.836 3.836 1 95.12 103 LYS B C 1
ATOM 1784 O O . LYS B 1 103 ? -12.711 6.469 3 1 95.12 103 LYS B O 1
ATOM 1789 N N . SER B 1 104 ? -12.844 5.113 4.73 1 95.44 104 SER B N 1
ATOM 1790 C CA . SER B 1 104 ? -11.406 4.852 4.773 1 95.44 104 SER B CA 1
ATOM 1791 C C . SER B 1 104 ? -11.125 3.422 5.227 1 95.44 104 SER B C 1
ATOM 1793 O O . SER B 1 104 ? -11.977 2.775 5.836 1 95.44 104 SER B O 1
ATOM 1795 N N . LEU B 1 105 ? -10.039 2.963 4.809 1 94.44 105 LEU B N 1
ATOM 1796 C CA . LEU B 1 105 ? -9.547 1.643 5.195 1 94.44 105 LEU B CA 1
ATOM 1797 C C . LEU B 1 105 ? -8.07 1.701 5.582 1 94.44 105 LEU B C 1
ATOM 1799 O O . LEU B 1 105 ? -7.254 2.258 4.848 1 94.44 105 LEU B O 1
ATOM 1803 N N . LEU B 1 106 ? -7.77 1.172 6.746 1 95.06 106 LEU B N 1
ATOM 1804 C CA . LEU B 1 106 ? -6.398 1.115 7.234 1 95.06 106 LEU B CA 1
ATOM 1805 C C . LEU B 1 106 ? -5.945 -0.329 7.414 1 95.06 106 LEU B C 1
ATOM 1807 O O . LEU B 1 106 ? -6.598 -1.107 8.117 1 95.06 106 LEU B O 1
ATOM 1811 N N . ILE B 1 107 ? -4.852 -0.671 6.742 1 94.62 107 ILE B N 1
ATOM 1812 C CA . ILE B 1 107 ? -4.234 -1.989 6.852 1 94.62 107 ILE B CA 1
ATOM 1813 C C . ILE B 1 107 ? -2.754 -1.842 7.191 1 94.62 107 ILE B C 1
ATOM 1815 O O . ILE B 1 107 ? -2.1 -0.899 6.738 1 94.62 107 ILE B O 1
ATOM 1819 N N . HIS B 1 108 ? -2.264 -2.736 8 1 94.12 108 HIS B N 1
ATOM 1820 C CA . HIS B 1 108 ? -0.824 -2.76 8.234 1 94.12 108 HIS B CA 1
ATOM 1821 C C . HIS B 1 108 ? -0.313 -4.191 8.375 1 94.12 108 HIS B C 1
ATOM 1823 O O . HIS B 1 108 ? -1.041 -5.07 8.844 1 94.12 108 HIS B O 1
ATOM 1829 N N . PHE B 1 109 ? 0.893 -4.395 7.93 1 92.5 109 PHE B N 1
ATOM 1830 C CA . PHE B 1 109 ? 1.472 -5.73 7.945 1 92.5 109 PHE B CA 1
ATOM 1831 C C . PHE B 1 109 ? 2.988 -5.664 8.086 1 92.5 109 PHE B C 1
ATOM 1833 O O . PHE B 1 109 ? 3.6 -4.641 7.781 1 92.5 109 PHE B O 1
ATOM 1840 N N . ASN B 1 110 ? 3.535 -6.773 8.555 1 88.62 110 ASN B N 1
ATOM 1841 C CA . ASN B 1 110 ? 4.984 -6.887 8.664 1 88.62 110 ASN B CA 1
ATOM 1842 C C . ASN B 1 110 ? 5.645 -7.086 7.305 1 88.62 110 ASN B C 1
ATOM 1844 O O . ASN B 1 110 ? 5.145 -7.844 6.473 1 88.62 110 ASN B O 1
ATOM 1848 N N . VAL B 1 111 ? 6.719 -6.297 7.148 1 82 111 VAL B N 1
ATOM 1849 C CA . VAL B 1 111 ? 7.547 -6.516 5.965 1 82 111 VAL B CA 1
ATOM 1850 C C . VAL B 1 111 ? 8.562 -7.621 6.246 1 82 111 VAL B C 1
ATOM 1852 O O . VAL B 1 111 ? 9.312 -7.551 7.223 1 82 111 VAL B O 1
ATOM 1855 N N . ASP B 1 112 ? 8.32 -8.906 5.699 1 62.91 112 ASP B N 1
ATOM 1856 C CA . ASP B 1 112 ? 9.266 -10 5.922 1 62.91 112 ASP B CA 1
ATOM 1857 C C . ASP B 1 112 ? 10.547 -9.781 5.121 1 62.91 112 ASP B C 1
ATOM 1859 O O . ASP B 1 112 ? 10.508 -9.305 3.986 1 62.91 112 ASP B O 1
ATOM 1863 N N . PRO B 1 113 ? 11.742 -10.117 6.004 1 50.84 113 PRO B N 1
ATOM 1864 C CA . PRO B 1 113 ? 13.008 -9.992 5.273 1 50.84 113 PRO B CA 1
ATOM 1865 C C . PRO B 1 113 ? 13.07 -10.898 4.047 1 50.84 113 PRO B C 1
ATOM 1867 O O . PRO B 1 113 ? 12.523 -12.008 4.062 1 50.84 113 PRO B O 1
ATOM 1870 N N . VAL B 1 114 ? 12.945 -10.641 2.889 1 43.03 114 VAL B N 1
ATOM 1871 C CA . VAL B 1 114 ? 13.031 -11.555 1.751 1 43.03 114 VAL B CA 1
ATOM 1872 C C . VAL B 1 114 ? 14.273 -12.43 1.885 1 43.03 114 VAL B C 1
ATOM 1874 O O . VAL B 1 114 ? 14.242 -13.625 1.577 1 43.03 114 VAL B O 1
ATOM 1877 N N . GLY B 1 115 ? 15.445 -12.016 2.141 1 37.75 115 GLY B N 1
ATOM 1878 C CA . GLY B 1 115 ? 16.719 -12.688 1.985 1 37.75 115 GLY B CA 1
ATOM 1879 C C . GLY B 1 115 ? 17.156 -13.438 3.232 1 37.75 115 GLY B C 1
ATOM 1880 O O . GLY B 1 115 ? 18.266 -13.977 3.283 1 37.75 115 GLY B O 1
ATOM 1881 N N . THR B 1 116 ? 16.672 -13.398 4.363 1 34.44 116 THR B N 1
ATOM 1882 C CA . THR B 1 116 ? 17.422 -14.141 5.367 1 34.44 116 THR B CA 1
ATOM 1883 C C . THR B 1 116 ? 17.219 -15.648 5.191 1 34.44 116 THR B C 1
ATOM 1885 O O . THR B 1 116 ? 16.344 -16.234 5.816 1 34.44 116 THR B O 1
ATOM 1888 N N . GLU B 1 117 ? 16.875 -16.266 4.262 1 28.95 117 GLU B N 1
ATOM 1889 C CA . GLU B 1 117 ? 17.25 -17.672 4.422 1 28.95 117 GLU B CA 1
ATOM 1890 C C . GLU B 1 117 ? 18.75 -17.828 4.609 1 28.95 117 GLU B C 1
ATOM 1892 O O . GLU B 1 117 ? 19.266 -18.953 4.66 1 28.95 117 GLU B O 1
ATOM 1897 N N . LEU B 1 118 ? 19.844 -17.172 4.488 1 20.91 118 LEU B N 1
ATOM 1898 C CA . LEU B 1 118 ? 20.906 -18.156 4.414 1 20.91 118 LEU B CA 1
ATOM 1899 C C . LEU B 1 118 ? 20.75 -19.219 5.5 1 20.91 118 LEU B C 1
ATOM 1901 O O . LEU B 1 118 ? 20.359 -18.891 6.625 1 20.91 118 LEU B O 1
ATOM 1905 N N . LEU B 1 119 ? 21.266 -20.516 5.105 1 20.77 119 LEU B N 1
ATOM 1906 C CA . LEU B 1 119 ? 21.922 -21.641 5.746 1 20.77 119 LEU B CA 1
ATOM 1907 C C . LEU B 1 119 ? 22.75 -21.203 6.949 1 20.77 119 LEU B C 1
ATOM 1909 O O . LEU B 1 119 ? 23.453 -20.188 6.883 1 20.77 119 LEU B O 1
#

pLDDT: mean 82.81, std 22.34, range [18.23, 98.44]

Organism: Dendrobium nobile (NCBI:txid94219)

Foldseek 3Di:
DQDQPQDDPPVQWFKKKKKFFAFDPVCVPDLVVVLVVLVSVLCVVLVVFWNGKDKDADPPPPPDPGGIMMMTGGRYPVSVCCSCVDPSNVVSCVPRPVVGTPDMDMDMDIRHRVPPPDD/DLDQPQDDPPVQWFKKKKKFFAFDPVCVPDLVVVLVVLVSVLCVVLVVFWNGKDKDADPPPPPDPGGIMMMTTGRYPVSVCCSCVPPSNVVSCVPRPVVGTPDMDMDMDIRHRPPPPDD

Nearest PDB structures (foldseek):
  3bgu-assembly1_A  TM=7.981E-01  e=9.809E-08  Thermobifida fusca YX
  5b0d-assembly1_B  TM=8.792E-01  e=9.032E-07  Cannabis sativa
  3bde-assembly1_A  TM=8.571E-01  e=1.192E-06  Mesorhizobium japonicum MAFF 303099
  2jdj-assembly1_A  TM=7.628E-01  e=9.429E-05  Hahella chejuensis
  3nn3-assembly1_C  TM=6.177E-01  e=4.589E-03  Nitrospira defluvii

Sequence (238 aa):
MLSIFRRGEEFNYGVECVLLISVFEASLGHAIEDAILALQSLMEEFRSIIVQGTIGSNFSNGDSEYTHAAIIRFYTLQAFEMFRCSPKYKDMWKSKFQPITKKSLLIHFNVDPVGTELLMLSIFRRGEEFNYGVECVLLISVFEASLGHAIEDAILALQSLMEEFRSIIVQGTIGSNFSNGDSEYTHAAIIRFYTLQAFEMFRCSPKYKDMWKSKFQPITKKSLLIHFNVDPVGTELL

Solvent-accessible surface area (backbone atoms only — not comparable to full-atom values): 12522 Å² total; per-residue (Å²): 77,49,63,53,47,76,68,72,96,68,72,36,49,23,24,39,33,40,39,37,33,17,55,39,78,93,29,79,49,68,54,48,50,53,28,51,52,50,52,52,51,49,49,58,75,44,41,92,44,40,35,35,53,48,60,32,54,35,65,56,72,80,78,43,88,37,48,31,41,33,44,38,30,14,62,34,68,66,43,45,50,50,50,65,68,29,68,66,45,48,48,47,38,60,70,41,41,52,82,38,46,73,48,72,47,80,48,39,23,55,38,62,60,38,36,75,53,78,120,74,52,61,54,48,78,71,72,97,61,75,38,47,25,25,40,33,40,39,37,33,17,56,40,79,94,29,79,49,68,55,46,52,52,29,51,51,51,52,52,52,48,49,58,75,44,41,94,46,40,38,36,63,47,59,30,56,32,65,57,69,83,79,45,88,39,47,30,40,32,41,38,30,14,62,34,67,66,45,43,49,52,49,66,68,29,68,68,44,47,49,46,39,60,70,40,41,52,82,40,46,74,47,71,47,79,47,40,23,54,39,62,60,14,52,75,50,80,132

Secondary structure (DSSP, 8-state):
-------SS-TT-EEEEEEEEEEPGGGTTHHHHHHHHHHHHHHHHTGGGEEEEEEEEBSSTTTSS-SEEEEEEESSHHHHHHHHHSHHHHHHIIIIIGGGEEEEEEEEEEE--SS----/-------SS-TT-EEEEEEEEEEPGGGTTHHHHHHHHHHHHHHH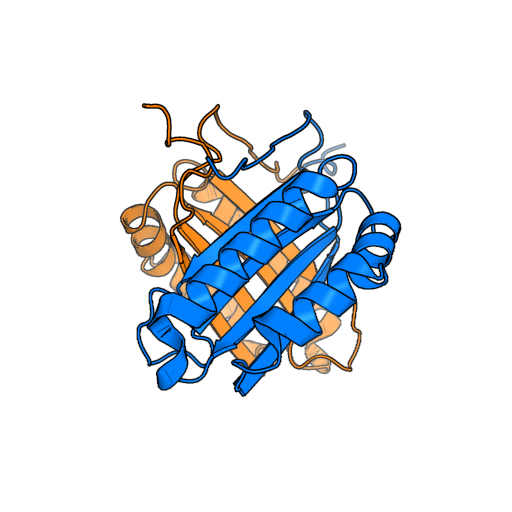HTGGGEEEEEEEEBSSTTTSS-SEEEEEEESSHHHHHHHHHSHHHHHHIIIIIGGGEEEEEEEEEEE--SSTT--